Protein AF-A0A961KKA6-F1 (afdb_monomer)

Structure (mmCIF, N/CA/C/O backbone):
data_AF-A0A961KKA6-F1
#
_entry.id   AF-A0A961KKA6-F1
#
loop_
_atom_site.group_PDB
_atom_site.id
_atom_site.type_symbol
_atom_site.label_atom_id
_atom_site.label_alt_id
_atom_site.label_comp_id
_atom_site.label_asym_id
_atom_site.label_entity_id
_atom_site.label_seq_id
_atom_site.pdbx_PDB_ins_code
_atom_site.Cartn_x
_atom_site.Cartn_y
_atom_site.Cartn_z
_atom_site.occupancy
_atom_site.B_iso_or_equiv
_atom_site.auth_seq_id
_atom_site.auth_comp_id
_atom_site.auth_asym_id
_atom_site.auth_atom_id
_atom_site.pdbx_PDB_model_num
ATOM 1 N N . MET A 1 1 ? -1.832 -16.895 -30.347 1.00 35.75 1 MET A N 1
ATOM 2 C CA . MET A 1 1 ? -0.967 -17.938 -29.745 1.00 35.75 1 MET A CA 1
ATOM 3 C C . MET A 1 1 ? 0.407 -18.027 -30.435 1.00 35.75 1 MET A C 1
ATOM 5 O O . MET A 1 1 ? 1.021 -19.077 -30.381 1.00 35.75 1 MET A O 1
ATOM 9 N N . ALA A 1 2 ? 0.916 -16.961 -31.076 1.00 31.12 2 ALA A N 1
ATOM 10 C CA . ALA A 1 2 ? 2.081 -17.072 -31.972 1.00 31.12 2 ALA A CA 1
ATOM 11 C C . ALA A 1 2 ? 3.167 -15.989 -31.785 1.00 31.12 2 ALA A C 1
ATOM 13 O O . ALA A 1 2 ? 4.006 -15.843 -32.656 1.00 31.12 2 ALA A O 1
ATOM 14 N N . ALA A 1 3 ? 3.178 -15.231 -30.682 1.00 35.56 3 ALA A N 1
ATOM 15 C CA . ALA A 1 3 ? 4.057 -14.054 -30.563 1.00 35.56 3 ALA A CA 1
ATOM 16 C C . ALA A 1 3 ? 5.002 -14.041 -29.343 1.00 35.56 3 ALA A C 1
ATOM 18 O O . ALA A 1 3 ? 5.576 -13.004 -29.047 1.00 35.56 3 ALA A O 1
ATOM 19 N N . ILE A 1 4 ? 5.167 -15.145 -28.596 1.00 36.69 4 ILE A N 1
ATOM 20 C CA . ILE A 1 4 ? 5.918 -15.117 -27.313 1.00 36.69 4 ILE A CA 1
ATOM 21 C C . ILE A 1 4 ? 7.006 -16.207 -27.216 1.00 36.69 4 ILE A C 1
ATOM 23 O O . ILE A 1 4 ? 7.427 -16.586 -26.131 1.00 36.69 4 ILE A O 1
ATOM 27 N N . ILE A 1 5 ? 7.495 -16.719 -28.351 1.00 36.94 5 ILE A N 1
ATOM 28 C CA . ILE A 1 5 ? 8.627 -17.673 -28.383 1.00 36.94 5 ILE A CA 1
ATOM 29 C C . ILE A 1 5 ? 9.982 -16.939 -28.552 1.00 36.94 5 ILE A C 1
ATOM 31 O O . ILE A 1 5 ? 11.043 -17.505 -28.297 1.00 36.94 5 ILE A O 1
ATOM 35 N N . GLU A 1 6 ? 9.985 -15.642 -28.879 1.00 39.56 6 GLU A N 1
ATOM 36 C CA . GLU A 1 6 ? 11.210 -14.911 -29.258 1.00 39.56 6 GLU A CA 1
ATOM 37 C C . GLU A 1 6 ? 12.127 -14.475 -28.099 1.00 39.56 6 GLU A C 1
ATOM 39 O O . GLU A 1 6 ? 13.272 -14.091 -28.338 1.00 39.56 6 GLU A O 1
ATOM 44 N N . LEU A 1 7 ? 11.693 -14.596 -26.839 1.00 38.34 7 LEU A N 1
ATOM 45 C CA . LEU A 1 7 ? 12.490 -14.196 -25.666 1.00 38.34 7 LEU A CA 1
ATOM 46 C C . LEU A 1 7 ? 13.403 -15.305 -25.110 1.00 38.34 7 LEU A C 1
ATOM 48 O O . LEU A 1 7 ? 14.122 -15.075 -24.141 1.00 38.34 7 LEU A O 1
ATOM 52 N N . GLY A 1 8 ? 13.390 -16.515 -25.682 1.00 40.06 8 GLY A N 1
ATOM 53 C CA . GLY A 1 8 ? 14.175 -17.645 -25.158 1.00 40.06 8 GLY A CA 1
ATOM 54 C C . GLY A 1 8 ? 13.718 -18.147 -23.778 1.00 40.06 8 GLY A C 1
ATOM 55 O O . GLY A 1 8 ? 14.402 -18.963 -23.163 1.00 40.06 8 GLY A O 1
ATOM 56 N N . VAL A 1 9 ? 12.563 -17.677 -23.299 1.00 41.88 9 VAL A N 1
ATOM 57 C CA . VAL A 1 9 ? 11.896 -18.166 -22.091 1.00 41.88 9 VAL A CA 1
ATOM 58 C C . VAL A 1 9 ? 10.867 -19.209 -22.512 1.00 41.88 9 VAL A C 1
ATOM 60 O O . VAL A 1 9 ? 9.889 -18.890 -23.185 1.00 41.88 9 VAL A O 1
ATOM 63 N N . ASP A 1 10 ? 11.084 -20.461 -22.111 1.00 54.81 10 ASP A N 1
ATOM 64 C CA . ASP A 1 10 ? 10.109 -21.538 -22.291 1.00 54.81 10 ASP A CA 1
ATOM 65 C C . ASP A 1 10 ? 8.928 -21.305 -21.335 1.00 54.81 10 ASP A C 1
ATOM 67 O O . ASP A 1 10 ? 8.934 -21.727 -20.178 1.00 54.81 10 ASP A O 1
ATOM 71 N N . ILE A 1 11 ? 7.915 -20.580 -21.813 1.00 48.00 11 ILE A N 1
ATOM 72 C CA . ILE A 1 11 ? 6.678 -20.309 -21.070 1.00 48.00 11 ILE A CA 1
ATOM 73 C C . ILE A 1 11 ? 5.972 -21.607 -20.687 1.00 48.00 11 ILE A C 1
ATOM 75 O O . ILE A 1 11 ? 5.352 -21.669 -19.630 1.00 48.00 11 ILE A O 1
ATOM 79 N N . PHE A 1 12 ? 6.089 -22.659 -21.496 1.00 44.09 12 PHE A N 1
ATOM 80 C CA . PHE A 1 12 ? 5.498 -23.946 -21.163 1.00 44.09 12 PHE A CA 1
ATOM 81 C C . PHE A 1 12 ? 6.183 -24.543 -19.932 1.00 44.09 12 PHE A C 1
ATOM 83 O O . PHE A 1 12 ? 5.503 -24.999 -19.016 1.00 44.09 12 PHE A O 1
ATOM 90 N N . PHE A 1 13 ? 7.506 -24.428 -19.830 1.00 55.09 13 PHE A N 1
ATOM 91 C CA . PHE A 1 13 ? 8.241 -24.763 -18.613 1.00 55.09 13 PHE A CA 1
ATOM 92 C C . PHE A 1 13 ? 7.873 -23.856 -17.432 1.00 55.09 13 PHE A C 1
ATOM 94 O O . PHE A 1 13 ? 7.642 -24.370 -16.342 1.00 55.09 13 PHE A O 1
ATOM 101 N N . VAL A 1 14 ? 7.765 -22.537 -17.623 1.00 53.31 14 VAL A N 1
ATOM 102 C CA . VAL A 1 14 ? 7.364 -21.611 -16.542 1.00 53.31 14 VAL A CA 1
ATOM 103 C C . VAL A 1 14 ? 5.970 -21.953 -16.002 1.00 53.31 14 VAL A C 1
ATOM 105 O O . VAL A 1 14 ? 5.752 -21.921 -14.794 1.00 53.31 14 VAL A O 1
ATOM 108 N N . LEU A 1 15 ? 5.037 -22.317 -16.881 1.00 42.38 15 LEU A N 1
ATOM 109 C CA . LEU A 1 15 ? 3.654 -22.622 -16.518 1.00 42.38 15 LEU A CA 1
ATOM 110 C C . LEU A 1 15 ? 3.449 -24.058 -16.020 1.00 42.38 15 LEU A C 1
ATOM 112 O O . LEU A 1 15 ? 2.517 -24.304 -15.259 1.00 42.38 15 LEU A O 1
ATOM 116 N N . THR A 1 16 ? 4.271 -25.018 -16.455 1.00 56.84 16 THR A N 1
ATOM 117 C CA . THR A 1 16 ? 3.995 -26.455 -16.245 1.00 56.84 16 THR A CA 1
ATOM 118 C C . THR A 1 16 ? 5.142 -27.243 -15.610 1.00 56.84 16 THR A C 1
ATOM 120 O O . THR A 1 16 ? 4.966 -28.413 -15.269 1.00 56.84 16 THR A O 1
ATOM 123 N N . GLY A 1 17 ? 6.328 -26.647 -15.473 1.00 44.75 17 GLY A N 1
ATOM 124 C CA . GLY A 1 17 ? 7.550 -27.313 -15.011 1.00 44.75 17 GLY A CA 1
ATOM 125 C C . GLY A 1 17 ? 8.110 -28.361 -15.982 1.00 44.75 17 GLY A C 1
ATOM 126 O O . GLY A 1 17 ? 9.113 -29.007 -15.677 1.00 44.75 17 GLY A O 1
ATOM 127 N N . LYS A 1 18 ? 7.490 -28.548 -17.153 1.00 48.81 18 LYS A N 1
ATOM 128 C CA . LYS A 1 18 ? 7.934 -29.469 -18.204 1.00 48.81 18 LYS A CA 1
ATOM 129 C C . LYS A 1 18 ? 8.371 -28.664 -19.420 1.00 48.81 18 LYS A C 1
ATOM 131 O O . LYS A 1 18 ? 7.626 -27.811 -19.890 1.00 48.81 18 LYS A O 1
ATOM 136 N N . ARG A 1 19 ? 9.585 -28.928 -19.911 1.00 52.59 19 ARG A N 1
ATOM 137 C CA . ARG A 1 19 ? 10.084 -28.301 -21.142 1.00 52.59 19 ARG A CA 1
ATOM 138 C C . ARG A 1 19 ? 9.282 -28.814 -22.335 1.00 52.59 19 ARG A C 1
ATOM 140 O O . ARG A 1 19 ? 9.112 -30.026 -22.460 1.00 52.59 19 ARG A O 1
ATOM 147 N N . GLY A 1 20 ? 8.782 -27.902 -23.164 1.00 50.12 20 GLY A N 1
ATOM 148 C CA . GLY A 1 20 ? 8.088 -28.254 -24.404 1.00 50.12 20 GLY A CA 1
ATOM 149 C C . GLY A 1 20 ? 9.068 -28.767 -25.465 1.00 50.12 20 GLY A C 1
ATOM 150 O O . GLY A 1 20 ? 10.204 -28.304 -25.530 1.00 50.12 20 GLY A O 1
ATOM 151 N N . GLU A 1 21 ? 8.645 -29.723 -26.298 1.00 48.00 21 GLU A N 1
ATOM 152 C CA . GLU A 1 21 ? 9.465 -30.283 -27.391 1.00 48.00 21 GLU A CA 1
ATOM 153 C C . GLU A 1 21 ? 9.645 -29.328 -28.589 1.00 48.00 21 GLU A C 1
ATOM 155 O O . GLU A 1 21 ? 10.496 -29.575 -29.442 1.00 48.00 21 GLU A O 1
ATOM 160 N N . ASP A 1 22 ? 8.933 -28.201 -28.634 1.00 49.38 22 ASP A N 1
ATOM 161 C CA . ASP A 1 22 ? 9.006 -27.241 -29.739 1.00 49.38 22 ASP A CA 1
ATOM 162 C C . ASP A 1 22 ? 9.906 -26.045 -29.406 1.00 49.38 22 ASP A C 1
ATOM 164 O O . ASP A 1 22 ? 9.459 -24.965 -29.021 1.00 49.38 22 ASP A O 1
ATOM 168 N N . ILE A 1 23 ? 11.211 -26.242 -29.598 1.00 46.34 23 ILE A N 1
ATOM 169 C CA . ILE A 1 23 ? 12.188 -25.154 -29.711 1.00 46.34 23 ILE A CA 1
ATOM 170 C C . ILE A 1 23 ? 12.591 -25.079 -31.184 1.00 46.34 23 ILE A C 1
ATOM 172 O O . ILE A 1 23 ? 13.260 -25.984 -31.683 1.00 46.34 23 ILE A O 1
ATOM 176 N N . THR A 1 24 ? 12.226 -24.010 -31.895 1.00 49.28 24 THR A N 1
ATOM 177 C CA . THR A 1 24 ? 12.750 -23.759 -33.247 1.00 49.28 24 THR A CA 1
ATOM 178 C C . THR A 1 24 ? 14.216 -23.315 -33.139 1.00 49.28 24 THR A C 1
ATOM 180 O O . THR A 1 24 ? 14.479 -22.233 -32.602 1.00 49.28 24 THR A O 1
ATOM 183 N N . PRO A 1 25 ? 15.196 -24.120 -33.591 1.00 49.53 25 PRO A N 1
ATOM 184 C CA . PRO A 1 25 ? 16.611 -23.791 -33.451 1.00 49.53 25 PRO A CA 1
ATOM 185 C C . PRO A 1 25 ? 16.980 -22.570 -34.298 1.00 49.53 25 PRO A C 1
ATOM 187 O O . PRO A 1 25 ? 16.398 -22.335 -35.355 1.00 49.53 25 PRO A O 1
ATOM 190 N N . ARG A 1 26 ? 17.998 -21.809 -33.881 1.00 50.59 26 ARG A N 1
ATOM 191 C CA . ARG A 1 26 ? 18.550 -20.739 -34.726 1.00 50.59 26 ARG A CA 1
ATOM 192 C C . ARG A 1 26 ? 19.289 -21.337 -35.930 1.00 50.59 26 ARG A C 1
ATOM 194 O O . ARG A 1 26 ? 19.882 -22.411 -35.780 1.00 50.59 26 ARG A O 1
ATOM 201 N N . PRO A 1 27 ? 19.342 -20.647 -37.078 1.00 53.16 27 PRO A N 1
ATOM 202 C CA . PRO A 1 27 ? 20.205 -21.042 -38.189 1.00 53.16 27 PRO A CA 1
ATOM 203 C C . PRO A 1 27 ? 21.656 -21.226 -37.722 1.00 53.16 27 PRO A C 1
ATOM 205 O O . PRO A 1 27 ? 22.185 -20.391 -36.990 1.00 53.16 27 PRO A O 1
ATOM 208 N N . GLY A 1 28 ? 22.277 -22.352 -38.067 1.00 57.91 28 GLY A N 1
ATOM 209 C CA . GLY A 1 28 ? 23.608 -22.750 -37.592 1.00 57.91 28 GLY A CA 1
ATOM 210 C C . GLY A 1 28 ? 23.621 -23.521 -36.264 1.00 57.91 28 GLY A C 1
ATOM 211 O O . GLY A 1 28 ? 24.675 -24.006 -35.849 1.00 57.91 28 GLY A O 1
ATOM 212 N N . THR A 1 29 ? 22.472 -23.703 -35.602 1.00 59.72 29 THR A N 1
ATOM 213 C CA . THR A 1 29 ? 22.380 -24.574 -34.419 1.00 59.72 29 THR A CA 1
ATOM 214 C C . THR A 1 29 ? 22.552 -26.027 -34.850 1.00 59.72 29 THR A C 1
ATOM 216 O O . THR A 1 29 ? 21.827 -26.520 -35.718 1.00 59.72 29 THR A O 1
ATOM 219 N N . SER A 1 30 ? 23.504 -26.723 -34.225 1.00 52.06 30 SER A N 1
ATOM 220 C CA . SER A 1 30 ? 23.728 -28.154 -34.436 1.00 52.06 30 SER A CA 1
ATOM 221 C C . SER A 1 30 ? 23.287 -28.943 -33.206 1.00 52.06 30 SER A C 1
ATOM 223 O O . SER A 1 30 ? 23.728 -28.667 -32.091 1.00 52.06 30 SER A O 1
ATOM 225 N N . VAL A 1 31 ? 22.412 -29.929 -33.403 1.00 51.62 31 VAL A N 1
ATOM 226 C CA . VAL A 1 31 ? 22.044 -30.882 -32.349 1.00 51.62 31 VAL A CA 1
ATOM 227 C C . VAL A 1 31 ? 23.084 -31.992 -32.344 1.00 51.62 31 VAL A C 1
ATOM 229 O O . VAL A 1 31 ? 23.297 -32.635 -33.373 1.00 51.62 31 VAL A O 1
ATOM 232 N N . ARG A 1 32 ? 23.737 -32.221 -31.201 1.00 54.91 32 ARG A N 1
ATOM 233 C CA . ARG A 1 32 ? 24.750 -33.270 -31.032 1.00 54.91 32 ARG A CA 1
ATOM 234 C C . ARG A 1 32 ? 24.309 -34.294 -29.994 1.00 54.91 32 ARG A C 1
ATOM 236 O O . ARG A 1 32 ? 23.736 -33.931 -28.970 1.00 54.91 32 ARG A O 1
ATOM 243 N N . LYS A 1 33 ? 24.599 -35.567 -30.250 1.00 48.06 33 LYS A N 1
ATOM 244 C CA . LYS A 1 33 ? 24.550 -36.628 -29.237 1.00 48.06 33 LYS A CA 1
ATOM 245 C C . LYS A 1 33 ? 25.673 -36.432 -28.215 1.00 48.06 33 LYS A C 1
ATOM 247 O O . LYS A 1 33 ? 26.660 -35.752 -28.488 1.00 48.06 33 LYS A O 1
ATOM 252 N N . GLN A 1 34 ? 25.537 -37.063 -27.048 1.00 49.66 34 GLN A N 1
ATOM 253 C CA . GLN A 1 34 ?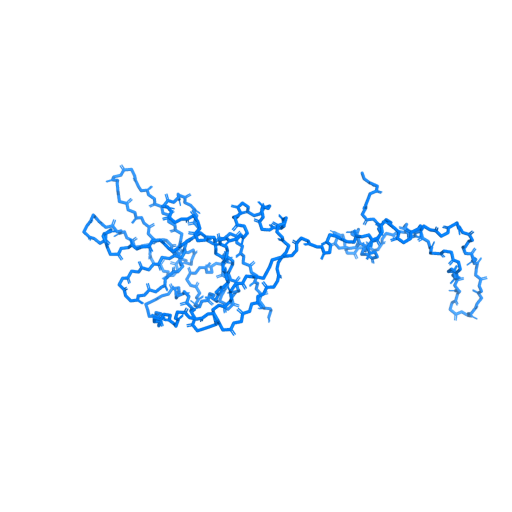 26.570 -37.042 -26.000 1.00 49.66 34 GLN A CA 1
ATOM 254 C C . GLN A 1 34 ? 27.906 -37.653 -26.457 1.00 49.66 34 GLN A C 1
ATOM 256 O O . GLN A 1 34 ? 28.950 -37.283 -25.934 1.00 49.66 34 GLN A O 1
ATOM 261 N N . ASP A 1 35 ? 27.885 -38.529 -27.465 1.00 60.59 35 ASP A N 1
ATOM 262 C CA . ASP A 1 35 ? 29.077 -39.083 -28.122 1.00 60.59 35 ASP A CA 1
ATOM 263 C C . ASP A 1 35 ? 29.731 -38.120 -29.139 1.00 60.59 35 ASP A C 1
ATOM 265 O O . ASP A 1 35 ? 30.706 -38.473 -29.798 1.00 60.59 35 ASP A O 1
ATOM 269 N N . GLY A 1 36 ? 29.206 -36.897 -29.272 1.00 53.41 36 GLY A N 1
ATOM 270 C CA . GLY A 1 36 ? 29.710 -35.863 -30.174 1.00 53.41 36 GLY A CA 1
ATOM 271 C C . GLY A 1 36 ? 29.134 -35.912 -31.591 1.00 53.41 36 GLY A C 1
ATOM 272 O O . GLY A 1 36 ? 29.394 -34.994 -32.372 1.00 53.41 36 GLY A O 1
ATOM 273 N N . THR A 1 37 ? 28.317 -36.913 -31.930 1.00 53.00 37 THR A N 1
ATOM 274 C CA . THR A 1 37 ? 27.749 -37.060 -33.278 1.00 53.00 37 THR A CA 1
ATOM 275 C C . THR A 1 37 ? 26.721 -35.968 -33.563 1.00 53.00 37 THR A C 1
ATOM 277 O O . THR A 1 37 ? 25.731 -35.836 -32.840 1.00 53.00 37 THR A O 1
ATOM 280 N N . VAL A 1 38 ? 26.913 -35.198 -34.637 1.00 58.53 38 VAL A N 1
ATOM 281 C CA . VAL A 1 38 ? 25.944 -34.187 -35.088 1.00 58.53 38 VAL A CA 1
ATOM 282 C C . VAL A 1 38 ? 24.765 -34.884 -35.772 1.00 58.53 38 VAL A C 1
ATOM 284 O O . VAL A 1 38 ? 24.950 -35.585 -36.761 1.00 58.53 38 VAL A O 1
ATOM 287 N N . LEU A 1 39 ? 23.553 -34.694 -35.249 1.00 44.81 39 LEU A N 1
ATOM 288 C CA . LEU A 1 39 ? 22.324 -35.300 -35.772 1.00 44.81 39 LEU A CA 1
ATOM 289 C C . LEU A 1 39 ? 21.653 -34.452 -36.847 1.00 44.81 39 LEU A C 1
ATOM 291 O O . LEU A 1 39 ? 21.073 -34.992 -37.786 1.00 44.81 39 LEU A O 1
ATOM 295 N N . LYS A 1 40 ? 21.685 -33.128 -36.686 1.00 48.88 40 LYS A N 1
ATOM 296 C CA . LYS A 1 40 ? 21.045 -32.193 -37.610 1.00 48.88 40 LYS A CA 1
ATOM 297 C C . LYS A 1 40 ? 21.618 -30.794 -37.423 1.00 48.88 40 LYS A C 1
ATOM 299 O O . LYS A 1 40 ? 21.835 -30.368 -36.286 1.00 48.88 40 LYS A O 1
ATOM 304 N N . VAL A 1 41 ? 21.833 -30.095 -38.532 1.00 57.19 41 VAL A N 1
ATOM 305 C CA . VAL A 1 41 ? 22.133 -28.660 -38.560 1.00 57.19 41 VAL A CA 1
ATOM 306 C C . VAL A 1 41 ? 20.889 -27.951 -39.076 1.00 57.19 41 VAL A C 1
ATOM 308 O O . VAL A 1 41 ? 20.275 -28.401 -40.042 1.00 57.19 41 VAL A O 1
ATOM 311 N N . TYR A 1 42 ? 20.464 -26.900 -38.384 1.00 51.38 42 TYR A N 1
ATOM 312 C CA . TYR A 1 42 ? 19.304 -26.114 -38.787 1.00 51.38 42 TYR A CA 1
ATOM 313 C C . TYR A 1 42 ? 19.739 -24.979 -39.722 1.00 51.38 42 TYR A C 1
ATOM 315 O O . TYR A 1 42 ? 20.585 -24.176 -39.338 1.00 51.38 42 TYR A O 1
ATOM 323 N N . GLU A 1 43 ? 19.173 -24.902 -40.928 1.00 53.59 43 GLU A N 1
ATOM 324 C CA . GLU A 1 43 ? 19.600 -23.980 -42.005 1.00 53.59 43 GLU A CA 1
ATOM 325 C C . GLU A 1 43 ? 18.548 -22.906 -42.360 1.00 53.59 43 GLU A C 1
ATOM 327 O O . GLU A 1 43 ? 18.549 -22.381 -43.466 1.00 53.59 43 GLU A O 1
ATOM 332 N N . GLY A 1 44 ? 17.616 -22.583 -41.453 1.00 57.94 44 GLY A N 1
ATOM 333 C CA . GLY A 1 44 ? 16.570 -21.582 -41.725 1.00 57.94 44 GLY A CA 1
ATOM 334 C C . GLY A 1 44 ? 17.102 -20.170 -42.033 1.00 57.94 44 GLY A C 1
ATOM 335 O O . GLY A 1 44 ? 18.264 -19.859 -41.780 1.00 57.94 44 GLY A O 1
ATOM 336 N N . GLU A 1 45 ? 16.244 -19.285 -42.543 1.00 48.88 45 GLU A N 1
ATOM 337 C CA . GLU A 1 45 ? 16.608 -17.876 -42.736 1.00 48.88 45 GLU A CA 1
ATOM 338 C C . GLU A 1 45 ? 16.750 -17.151 -41.381 1.00 48.88 45 GLU A C 1
ATOM 340 O O . GLU A 1 45 ? 15.980 -17.419 -40.450 1.00 48.88 45 GLU A O 1
ATOM 345 N N . PRO A 1 46 ? 17.732 -16.245 -41.218 1.00 49.81 46 PRO A N 1
ATOM 346 C CA . PRO A 1 46 ? 17.849 -15.442 -40.008 1.00 49.81 46 PRO A CA 1
ATOM 347 C C . PRO A 1 46 ? 16.644 -14.499 -39.891 1.00 49.81 46 PRO A C 1
ATOM 349 O O . PRO A 1 46 ? 16.452 -13.623 -40.732 1.00 49.81 46 PRO A O 1
ATOM 352 N N . GLN A 1 47 ? 15.846 -14.650 -38.829 1.00 52.69 47 GLN A N 1
ATOM 353 C CA . GLN A 1 47 ? 14.857 -13.633 -38.464 1.00 52.69 47 GLN A CA 1
ATOM 354 C C . GLN A 1 47 ? 15.583 -12.307 -38.193 1.00 52.69 47 GLN A C 1
ATOM 356 O O . GLN A 1 47 ? 16.568 -12.276 -37.449 1.00 52.69 47 GLN A O 1
ATOM 361 N N . SER A 1 48 ? 15.118 -11.228 -38.827 1.00 47.81 48 SER A N 1
ATOM 362 C CA . SER A 1 48 ? 15.767 -9.917 -38.764 1.00 47.81 48 SER A CA 1
ATOM 363 C C . SER A 1 48 ? 15.780 -9.359 -37.339 1.00 47.81 48 SER A C 1
ATOM 365 O O . SER A 1 48 ? 14.786 -9.457 -36.622 1.00 47.81 48 SER A O 1
ATOM 367 N N . GLU A 1 49 ? 16.882 -8.720 -36.941 1.00 48.91 49 GLU A N 1
ATOM 368 C CA . GLU A 1 49 ? 17.035 -8.070 -35.627 1.00 48.91 49 GLU A CA 1
ATOM 369 C C . GLU A 1 49 ? 15.984 -6.976 -35.349 1.00 48.91 49 GLU A C 1
ATOM 371 O O . GLU A 1 49 ? 15.793 -6.603 -34.196 1.00 48.91 49 GLU A O 1
ATOM 376 N N . ALA A 1 50 ? 15.263 -6.505 -36.373 1.00 48.06 50 ALA A N 1
ATOM 377 C CA . ALA A 1 50 ? 14.234 -5.472 -36.260 1.00 48.06 50 ALA A CA 1
ATOM 378 C C . ALA A 1 50 ? 12.959 -5.915 -35.510 1.00 48.06 50 ALA A C 1
ATOM 380 O O . ALA A 1 50 ? 12.278 -5.057 -34.955 1.00 48.06 50 ALA A O 1
ATOM 381 N N . ASP A 1 51 ? 12.664 -7.220 -35.424 1.00 47.69 51 ASP A N 1
ATOM 382 C CA . ASP A 1 51 ? 11.547 -7.739 -34.604 1.00 47.69 51 ASP A CA 1
ATOM 383 C C . ASP A 1 51 ? 11.922 -7.876 -33.117 1.00 47.69 51 ASP A C 1
ATOM 385 O O . ASP A 1 51 ? 11.064 -8.044 -32.253 1.00 47.69 51 ASP A O 1
ATOM 389 N N . ARG A 1 52 ? 13.210 -7.727 -32.777 1.00 48.53 52 ARG A N 1
ATOM 390 C CA . ARG A 1 52 ? 13.712 -7.737 -31.397 1.00 48.53 52 ARG A CA 1
ATOM 391 C C . ARG A 1 52 ? 13.898 -6.338 -30.840 1.00 48.53 52 ARG A C 1
ATOM 393 O O . ARG A 1 52 ? 14.899 -6.085 -30.171 1.00 48.53 52 ARG A O 1
ATOM 400 N N . ASN A 1 53 ? 12.952 -5.437 -31.068 1.00 42.00 53 ASN A N 1
ATOM 401 C CA . ASN A 1 53 ? 12.857 -4.311 -30.155 1.00 42.00 53 ASN A CA 1
ATOM 402 C C . ASN A 1 53 ? 12.048 -4.800 -28.940 1.00 42.00 53 ASN A C 1
ATOM 404 O O . ASN A 1 53 ? 10.818 -4.846 -29.022 1.00 42.00 53 ASN A O 1
ATOM 408 N N . PRO A 1 54 ? 12.668 -5.204 -27.804 1.00 49.34 54 PRO A N 1
ATOM 409 C CA . PRO A 1 54 ? 11.917 -5.202 -26.553 1.00 49.34 54 PRO A CA 1
ATOM 410 C C . PRO A 1 54 ? 11.323 -3.792 -26.387 1.00 49.34 54 PRO A C 1
ATOM 412 O O . PRO A 1 54 ? 11.866 -2.851 -26.971 1.00 49.34 54 PRO A O 1
ATOM 415 N N . PRO A 1 55 ? 10.232 -3.585 -25.634 1.00 51.28 55 PRO A N 1
ATOM 416 C CA . PRO A 1 55 ? 9.782 -2.236 -25.295 1.00 51.28 55 PRO A CA 1
ATOM 417 C C . PRO A 1 55 ? 10.862 -1.553 -24.431 1.00 51.28 55 PRO A C 1
ATOM 419 O O . PRO A 1 55 ? 10.779 -1.524 -23.210 1.00 51.28 55 PRO A O 1
ATOM 422 N N . GLY A 1 56 ? 11.933 -1.090 -25.073 1.00 48.41 56 GLY A N 1
ATOM 423 C CA . GLY A 1 56 ? 13.176 -0.618 -24.474 1.00 48.41 56 GLY A CA 1
ATOM 424 C C . GLY A 1 56 ? 13.135 0.857 -24.108 1.00 48.41 56 GLY A C 1
ATOM 425 O O . GLY A 1 56 ? 13.959 1.298 -23.317 1.00 48.41 56 GLY A O 1
ATOM 426 N N . ASP A 1 57 ? 12.128 1.589 -24.592 1.00 56.25 57 ASP A N 1
ATOM 427 C CA . ASP A 1 57 ? 12.039 3.039 -24.401 1.00 56.25 57 ASP A CA 1
ATOM 428 C C . ASP A 1 57 ? 10.906 3.475 -23.455 1.00 56.25 57 ASP A C 1
ATOM 430 O O . ASP A 1 57 ? 10.842 4.643 -23.069 1.00 56.25 57 ASP A O 1
ATOM 434 N N . ASP A 1 58 ? 10.028 2.563 -23.009 1.00 84.56 58 ASP A N 1
ATOM 435 C CA . ASP A 1 58 ? 8.905 2.915 -22.121 1.00 84.56 58 ASP A CA 1
ATOM 436 C C . ASP A 1 58 ? 9.183 2.627 -20.637 1.00 84.56 58 ASP A C 1
ATOM 438 O O . ASP A 1 58 ? 8.315 2.159 -19.897 1.00 84.56 58 ASP A O 1
ATOM 442 N N . LEU A 1 59 ? 10.412 2.897 -20.191 1.00 91.44 59 LEU A N 1
ATOM 443 C CA . LEU A 1 59 ? 10.781 2.843 -18.777 1.00 91.44 59 LEU A CA 1
ATOM 444 C C . LEU A 1 59 ? 10.584 4.205 -18.100 1.00 91.44 59 LEU A C 1
ATOM 446 O O . LEU A 1 59 ? 10.781 5.268 -18.695 1.00 91.44 59 LEU A O 1
ATOM 450 N N . ILE A 1 60 ? 10.229 4.164 -16.820 1.00 91.31 60 ILE A N 1
ATOM 451 C CA . ILE A 1 60 ? 10.197 5.312 -15.920 1.00 91.31 60 ILE A CA 1
ATOM 452 C C . ILE A 1 60 ? 10.975 4.991 -14.646 1.00 91.31 60 ILE A C 1
ATOM 454 O O . ILE A 1 60 ? 10.833 3.914 -14.070 1.00 91.31 60 ILE A O 1
ATOM 458 N N . SER A 1 61 ? 11.796 5.942 -14.208 1.00 93.06 61 SER A N 1
ATOM 459 C CA . SER A 1 61 ? 12.489 5.884 -12.923 1.00 93.06 61 SER A CA 1
ATOM 460 C C . SER A 1 61 ? 11.570 6.421 -11.834 1.00 93.06 61 SER A C 1
ATOM 462 O O . SER A 1 61 ? 11.256 7.611 -11.825 1.00 93.06 61 SER A O 1
ATOM 464 N N . LEU A 1 62 ? 11.138 5.550 -10.928 1.00 93.00 62 LEU A N 1
ATOM 465 C CA . LEU A 1 62 ? 10.334 5.935 -9.775 1.00 93.00 62 LEU A CA 1
ATOM 466 C C . LEU A 1 62 ? 11.245 6.352 -8.613 1.00 93.00 62 LEU A C 1
ATOM 468 O O . LEU A 1 62 ? 12.220 5.643 -8.350 1.00 93.00 62 LEU A O 1
ATOM 472 N N . PRO A 1 63 ? 10.943 7.452 -7.899 1.00 90.31 63 PRO A N 1
ATOM 473 C CA . PRO A 1 63 ? 11.660 7.817 -6.683 1.00 90.31 63 PRO A CA 1
ATOM 474 C C . PRO A 1 63 ? 11.490 6.726 -5.626 1.00 90.31 63 PRO A C 1
ATOM 476 O O . PRO A 1 63 ? 10.371 6.281 -5.358 1.00 90.31 63 PRO A O 1
ATOM 479 N N . PHE A 1 64 ? 12.603 6.307 -5.031 1.00 89.50 64 PHE A N 1
ATOM 480 C CA . PHE A 1 64 ? 12.648 5.304 -3.979 1.00 89.50 64 PHE A CA 1
ATOM 481 C C . PHE A 1 64 ? 13.137 5.931 -2.677 1.00 89.50 64 PHE A C 1
ATOM 483 O O . PHE A 1 64 ? 14.265 6.424 -2.597 1.00 89.50 64 PHE A O 1
ATOM 490 N N . TYR A 1 65 ? 12.269 5.890 -1.671 1.00 83.94 65 TYR A N 1
ATOM 491 C CA . TYR A 1 65 ? 12.528 6.393 -0.331 1.00 83.94 65 TYR A CA 1
ATOM 492 C C . TYR A 1 65 ? 12.855 5.208 0.585 1.00 83.94 65 TYR A C 1
ATOM 494 O O . TYR A 1 65 ? 11.980 4.410 0.922 1.00 83.94 65 TYR A O 1
ATOM 502 N N . GLN A 1 66 ? 14.126 5.064 0.945 1.00 74.19 66 GLN A N 1
ATOM 503 C CA . GLN A 1 66 ? 14.640 3.978 1.779 1.00 74.19 66 GLN A CA 1
ATOM 504 C C . GLN A 1 66 ? 14.416 4.262 3.266 1.00 74.19 66 GLN A C 1
ATOM 506 O O . GLN A 1 66 ? 14.077 3.344 4.018 1.00 74.19 66 GLN A O 1
ATOM 511 N N . ASP A 1 67 ? 14.543 5.530 3.663 1.00 64.38 67 ASP A N 1
ATOM 512 C CA . ASP A 1 67 ? 14.308 5.982 5.040 1.00 64.38 67 ASP A CA 1
ATOM 513 C C . ASP A 1 67 ? 12.816 6.137 5.368 1.00 64.38 67 ASP A C 1
ATOM 515 O O . ASP A 1 67 ? 12.426 6.233 6.533 1.00 64.38 67 ASP A O 1
ATOM 519 N N . VAL A 1 68 ? 11.958 6.092 4.345 1.00 62.53 68 VAL A N 1
ATOM 520 C CA . VAL A 1 68 ? 10.505 6.118 4.500 1.00 62.53 68 VAL A CA 1
ATOM 521 C C . VAL A 1 68 ? 9.973 4.697 4.519 1.00 62.53 68 VAL A C 1
ATOM 523 O O . VAL A 1 68 ? 9.794 4.046 3.489 1.00 62.53 68 VAL A O 1
ATOM 526 N N . ALA A 1 69 ? 9.682 4.225 5.724 1.00 60.19 69 ALA A N 1
ATOM 527 C CA . ALA A 1 69 ? 8.947 2.995 5.933 1.00 60.19 69 ALA A CA 1
ATOM 528 C C . ALA A 1 69 ? 7.533 3.326 6.390 1.00 60.19 69 ALA A C 1
ATOM 530 O O . ALA A 1 69 ? 7.346 3.988 7.409 1.00 60.19 69 ALA A O 1
ATOM 531 N N . ALA A 1 70 ? 6.536 2.832 5.664 1.00 59.22 70 ALA A N 1
ATOM 532 C CA . ALA A 1 70 ? 5.182 2.852 6.183 1.00 59.22 70 ALA A CA 1
ATOM 533 C C . ALA A 1 70 ? 5.064 1.708 7.202 1.00 59.22 70 ALA A C 1
ATOM 535 O O . ALA A 1 70 ? 5.182 0.528 6.856 1.00 59.22 70 ALA A O 1
ATOM 536 N N . SER A 1 71 ? 4.918 2.074 8.473 1.00 56.03 71 SER A N 1
ATOM 537 C CA . SER A 1 71 ? 4.810 1.135 9.575 1.00 56.03 71 SER A CA 1
ATOM 538 C C . SER A 1 71 ? 3.468 0.418 9.536 1.00 56.03 71 SER A C 1
ATOM 540 O O . SER A 1 71 ? 2.393 0.986 9.360 1.00 56.03 71 SER A O 1
ATOM 542 N N . ALA A 1 72 ? 3.528 -0.886 9.725 1.00 53.53 72 ALA A N 1
ATOM 543 C CA . ALA A 1 72 ? 2.367 -1.727 9.901 1.00 53.53 72 ALA A CA 1
ATOM 544 C C . ALA A 1 72 ? 1.799 -1.613 11.351 1.00 53.53 72 ALA A C 1
ATOM 546 O O . ALA A 1 72 ? 0.668 -2.038 11.595 1.00 53.53 72 ALA A O 1
ATOM 547 N N . GLY A 1 73 ? 2.530 -0.994 12.297 1.00 44.38 73 GLY A N 1
ATOM 548 C CA . GLY A 1 73 ? 2.164 -0.766 13.714 1.00 44.38 73 GLY A CA 1
ATOM 549 C C . GLY A 1 73 ? 2.576 0.626 14.252 1.00 44.38 73 GLY A C 1
ATOM 550 O O . GLY A 1 73 ? 2.934 1.489 13.455 1.00 44.38 73 GLY A O 1
ATOM 551 N N . PRO A 1 74 ? 2.525 0.907 15.570 1.00 33.66 74 PRO A N 1
ATOM 552 C CA . PRO A 1 74 ? 2.802 2.252 16.084 1.00 33.66 74 PRO A CA 1
ATOM 553 C C . PRO A 1 74 ? 4.297 2.583 15.983 1.00 33.66 74 PRO A C 1
ATOM 555 O O . PRO A 1 74 ? 5.127 1.863 16.542 1.00 33.66 74 PRO A O 1
ATOM 558 N N . GLY A 1 75 ? 4.626 3.672 15.286 1.00 45.44 75 GLY A N 1
ATOM 559 C CA . GLY A 1 75 ? 5.980 4.197 15.147 1.00 45.44 75 GLY A CA 1
ATOM 560 C C . GLY A 1 75 ? 6.583 3.993 13.758 1.00 45.44 75 GLY A C 1
ATOM 561 O O . GLY A 1 75 ? 7.344 3.050 13.540 1.00 45.44 75 GLY A O 1
ATOM 562 N N . ALA A 1 76 ? 6.314 4.924 12.843 1.00 46.88 76 ALA A N 1
ATOM 563 C CA . ALA A 1 76 ? 7.181 5.181 11.689 1.00 46.88 76 ALA A CA 1
ATOM 564 C C . ALA A 1 76 ? 7.796 6.580 11.7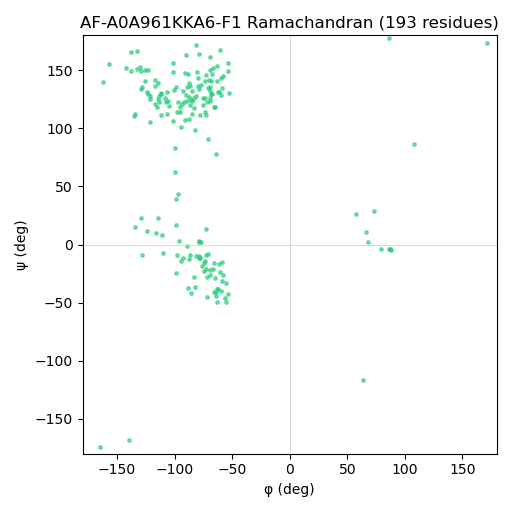91 1.00 46.88 76 ALA A C 1
ATOM 566 O O . ALA A 1 76 ? 7.137 7.535 12.178 1.00 46.88 76 ALA A O 1
ATOM 567 N N . VAL A 1 77 ? 9.080 6.677 11.446 1.00 46.31 77 VAL A N 1
ATOM 568 C CA . VAL A 1 77 ? 9.871 7.914 11.475 1.00 46.31 77 VAL A CA 1
ATOM 569 C C . VAL A 1 77 ? 9.457 8.830 10.317 1.00 46.31 77 VAL A C 1
ATOM 571 O O . VAL A 1 77 ? 9.213 8.352 9.207 1.00 46.31 77 VAL A O 1
ATOM 574 N N . SER A 1 78 ? 9.400 10.141 10.573 1.00 44.34 78 SER A N 1
ATOM 575 C CA . SER A 1 78 ? 9.062 11.167 9.583 1.00 44.34 78 SER A CA 1
ATOM 576 C C . SER A 1 78 ? 10.042 11.145 8.387 1.00 44.34 78 SER A C 1
ATOM 578 O O . SER A 1 78 ? 11.255 11.084 8.605 1.00 44.34 78 SER A O 1
ATOM 580 N N . PRO A 1 79 ? 9.554 11.212 7.132 1.00 48.25 79 PRO A N 1
ATOM 581 C CA . PRO A 1 79 ? 10.391 11.208 5.932 1.00 48.25 79 PRO A CA 1
ATOM 582 C C . PRO A 1 79 ? 11.424 12.333 5.864 1.00 48.25 79 PRO A C 1
ATOM 584 O O . PRO A 1 79 ? 11.131 13.479 6.202 1.00 48.25 79 PRO A O 1
ATOM 587 N N . SER A 1 80 ? 12.590 12.034 5.293 1.00 47.56 80 SER A N 1
ATOM 588 C CA . SER A 1 80 ? 13.370 13.023 4.552 1.00 47.56 80 SER A CA 1
ATOM 589 C C . SER A 1 80 ? 12.625 13.365 3.247 1.00 47.56 80 SER A C 1
ATOM 591 O O . SER A 1 80 ? 12.139 12.483 2.541 1.00 47.56 80 SER A O 1
ATOM 593 N N . ASP A 1 81 ? 12.535 14.649 2.887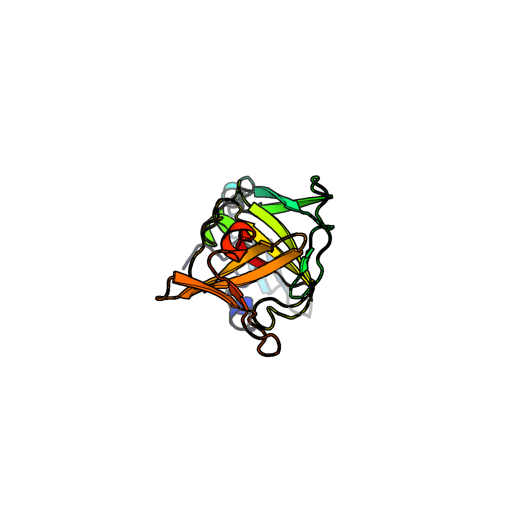 1.00 51.84 81 ASP A N 1
ATOM 594 C CA . ASP A 1 81 ? 11.858 15.116 1.656 1.00 51.84 81 ASP A CA 1
ATOM 595 C C . ASP A 1 81 ? 12.645 14.799 0.360 1.00 51.84 81 ASP A C 1
ATOM 597 O O . ASP A 1 81 ? 12.369 15.336 -0.720 1.00 51.84 81 ASP A O 1
ATOM 601 N N . HIS A 1 82 ? 13.663 13.942 0.435 1.00 57.50 82 HIS A N 1
ATOM 602 C CA . HIS A 1 82 ? 14.558 13.618 -0.669 1.00 57.50 82 HIS A CA 1
ATOM 603 C C . HIS A 1 82 ? 14.539 12.116 -0.937 1.00 57.50 82 HIS A C 1
ATOM 605 O O . HIS A 1 82 ? 14.692 11.314 -0.026 1.00 57.50 82 HIS A O 1
ATOM 611 N N . ALA A 1 83 ? 14.332 11.740 -2.201 1.00 64.62 83 ALA A N 1
ATOM 612 C CA . ALA A 1 83 ? 14.437 10.347 -2.609 1.00 64.62 83 ALA A CA 1
ATOM 613 C C . ALA A 1 83 ? 15.902 9.900 -2.523 1.00 64.62 83 ALA A C 1
ATOM 615 O O . ALA A 1 83 ? 16.780 10.552 -3.091 1.00 64.62 83 ALA A O 1
ATOM 616 N N . ASP A 1 84 ? 16.150 8.774 -1.858 1.00 76.56 84 ASP A N 1
ATOM 617 C CA . ASP A 1 84 ? 17.498 8.228 -1.667 1.00 76.56 84 ASP A CA 1
ATOM 618 C C . ASP A 1 84 ? 18.064 7.643 -2.966 1.00 76.56 84 ASP A C 1
ATOM 620 O O . ASP A 1 84 ? 19.274 7.570 -3.178 1.00 76.56 84 ASP A O 1
ATOM 624 N N . SER A 1 85 ? 17.175 7.181 -3.848 1.00 85.50 85 SER A N 1
ATOM 625 C CA . SER A 1 85 ? 17.526 6.512 -5.101 1.00 85.50 85 SER A CA 1
ATOM 626 C C . SER A 1 85 ? 16.319 6.434 -6.043 1.00 85.50 85 SER A C 1
ATOM 628 O O . SER A 1 85 ? 15.257 6.991 -5.763 1.00 85.50 85 SER A O 1
ATOM 630 N N . VAL A 1 86 ? 16.471 5.742 -7.175 1.00 88.56 86 VAL A N 1
ATOM 631 C CA . VAL A 1 86 ? 15.377 5.462 -8.112 1.00 88.56 86 VAL A CA 1
ATOM 632 C C . VAL A 1 86 ? 15.363 3.994 -8.529 1.00 88.56 86 VAL A C 1
ATOM 634 O O . VAL A 1 86 ? 16.415 3.359 -8.595 1.00 88.56 86 VAL A O 1
ATOM 637 N N . ILE A 1 87 ? 14.181 3.468 -8.854 1.00 91.00 87 ILE A N 1
ATOM 638 C CA . ILE A 1 87 ? 13.997 2.123 -9.424 1.00 91.00 87 ILE A CA 1
ATOM 639 C C . ILE A 1 87 ? 13.238 2.247 -10.747 1.00 91.00 87 ILE A C 1
ATOM 641 O O . ILE A 1 87 ? 12.215 2.927 -10.819 1.00 91.00 87 ILE A O 1
ATOM 645 N N . ALA A 1 88 ? 13.739 1.599 -11.800 1.00 93.00 88 ALA A N 1
ATOM 646 C CA . ALA A 1 88 ? 13.122 1.638 -13.121 1.00 93.00 88 ALA A CA 1
ATOM 647 C C . ALA A 1 88 ? 12.002 0.594 -13.260 1.00 93.00 88 ALA A C 1
ATOM 649 O O . ALA A 1 88 ? 12.203 -0.585 -12.971 1.00 93.00 88 ALA A O 1
ATOM 650 N N . PHE A 1 89 ? 10.848 1.026 -13.765 1.00 93.31 89 PHE A N 1
ATOM 651 C CA . PHE A 1 89 ? 9.708 0.175 -14.113 1.00 93.31 89 PHE A CA 1
ATOM 652 C C . PHE A 1 89 ? 9.219 0.486 -15.527 1.00 93.31 89 PHE A C 1
ATOM 654 O O . PHE A 1 89 ? 9.350 1.612 -16.001 1.00 93.31 89 PHE A O 1
ATOM 661 N N . GLY A 1 90 ? 8.609 -0.493 -16.199 1.00 94.00 90 GLY A N 1
ATOM 662 C CA . GLY A 1 90 ? 7.880 -0.233 -17.442 1.00 94.00 90 GLY A CA 1
ATOM 663 C C . GLY A 1 90 ? 6.614 0.578 -17.167 1.00 94.00 90 GLY A C 1
ATOM 664 O O . GLY A 1 90 ? 5.837 0.221 -16.278 1.00 94.00 90 GLY A O 1
ATOM 665 N N . ARG A 1 91 ? 6.363 1.651 -17.928 1.00 94.00 91 ARG A N 1
ATOM 666 C CA . ARG A 1 91 ? 5.121 2.427 -17.774 1.00 94.00 91 ARG A CA 1
ATOM 667 C C . ARG A 1 91 ? 3.897 1.579 -18.095 1.00 94.00 91 ARG A C 1
ATOM 669 O O . ARG A 1 91 ? 2.892 1.713 -17.407 1.00 94.00 91 ARG A O 1
ATOM 676 N N . SER A 1 92 ? 3.978 0.707 -19.102 1.00 92.50 92 SER A N 1
ATOM 677 C CA . SER A 1 92 ? 2.914 -0.253 -19.426 1.00 92.50 92 SER A CA 1
ATOM 678 C C . SER A 1 92 ? 2.556 -1.123 -18.223 1.00 92.50 92 SER A C 1
ATOM 680 O O . SER A 1 92 ? 1.397 -1.156 -17.830 1.00 92.50 92 SER A O 1
ATOM 682 N N . PHE A 1 93 ? 3.555 -1.707 -17.557 1.00 94.69 93 PHE A N 1
ATOM 683 C CA . PHE A 1 93 ? 3.348 -2.510 -16.353 1.00 94.69 93 PHE A CA 1
ATOM 684 C C . PHE A 1 93 ? 2.617 -1.729 -15.250 1.00 94.69 93 PHE A C 1
ATOM 686 O O . PHE A 1 93 ? 1.653 -2.232 -14.680 1.00 94.69 93 PHE A O 1
ATOM 693 N N . LEU A 1 94 ? 3.029 -0.487 -14.971 1.00 95.62 94 LEU A N 1
ATOM 694 C CA . LEU A 1 94 ? 2.375 0.357 -13.963 1.00 95.62 94 LEU A CA 1
ATOM 695 C C . LEU A 1 94 ? 0.922 0.690 -14.343 1.00 95.62 94 LEU A C 1
ATOM 697 O O . LEU A 1 94 ? 0.032 0.626 -13.495 1.00 95.62 94 LEU A O 1
ATOM 701 N N . ARG A 1 95 ? 0.667 0.988 -15.623 1.00 95.38 95 ARG A N 1
ATOM 702 C CA . ARG A 1 95 ? -0.690 1.221 -16.144 1.00 95.38 95 ARG A CA 1
ATOM 703 C C . ARG A 1 95 ? -1.565 -0.026 -16.024 1.00 95.38 95 ARG A C 1
ATOM 705 O O . ARG A 1 95 ? -2.726 0.105 -15.649 1.00 95.38 95 ARG A O 1
ATOM 712 N N . ASP A 1 96 ? -1.010 -1.214 -16.258 1.00 95.38 96 ASP A N 1
ATOM 713 C CA . ASP A 1 96 ? -1.723 -2.489 -16.108 1.00 95.38 96 ASP A CA 1
ATOM 714 C C . ASP A 1 96 ? -2.127 -2.755 -14.648 1.00 95.38 96 ASP A C 1
ATOM 716 O O . ASP A 1 96 ? -3.166 -3.362 -14.395 1.00 95.38 96 ASP A O 1
ATOM 720 N N . GLN A 1 97 ? -1.364 -2.238 -13.673 1.00 95.62 97 GLN A N 1
ATOM 721 C CA . GLN A 1 97 ? -1.750 -2.247 -12.251 1.00 95.62 97 GLN A CA 1
ATOM 722 C C . GLN A 1 97 ? -2.772 -1.145 -11.892 1.00 95.62 97 GLN A C 1
ATOM 724 O O . GLN A 1 97 ? -3.164 -0.987 -10.732 1.00 95.62 97 GLN A O 1
ATOM 729 N N . GLY A 1 98 ? -3.224 -0.363 -12.876 1.00 94.88 98 GLY A N 1
ATOM 730 C CA . GLY A 1 98 ? -4.152 0.749 -12.689 1.00 94.88 98 GLY A CA 1
ATOM 731 C C . GLY A 1 98 ? -3.516 1.967 -12.019 1.00 94.88 98 GLY A C 1
ATOM 732 O O . GLY A 1 98 ? -4.215 2.689 -11.305 1.00 94.88 98 GLY A O 1
ATOM 733 N N . ALA A 1 99 ? -2.209 2.166 -12.198 1.00 96.81 99 ALA A N 1
ATOM 734 C CA . ALA A 1 99 ? -1.468 3.301 -11.664 1.00 96.81 99 ALA A CA 1
ATOM 735 C C . ALA A 1 99 ? -1.198 4.370 -12.733 1.00 96.81 99 ALA A C 1
ATOM 737 O O . ALA A 1 99 ? -1.129 4.073 -13.928 1.00 96.81 99 ALA A O 1
ATOM 738 N N . VAL A 1 100 ? -0.981 5.611 -12.298 1.00 97.31 100 VAL A N 1
ATOM 739 C CA . VAL A 1 100 ? -0.427 6.694 -13.119 1.00 97.31 100 VAL A CA 1
ATOM 740 C C . VAL A 1 100 ? 1.101 6.688 -12.960 1.00 97.31 100 VAL A C 1
ATOM 742 O O . VAL A 1 100 ? 1.591 7.078 -11.896 1.00 97.31 100 VAL A O 1
ATOM 745 N N . PRO A 1 101 ? 1.882 6.260 -13.976 1.00 95.12 101 PRO A N 1
ATOM 746 C CA . PRO A 1 101 ? 3.325 6.040 -13.834 1.00 95.12 101 PRO A CA 1
ATOM 747 C C . PRO A 1 101 ? 4.084 7.247 -13.272 1.00 95.12 101 PRO A C 1
ATOM 749 O O . PRO A 1 101 ? 4.908 7.108 -12.374 1.00 95.12 101 PRO A O 1
ATOM 752 N N . GLU A 1 102 ? 3.757 8.450 -13.745 1.00 95.44 102 GLU A N 1
ATOM 753 C CA . GLU A 1 102 ? 4.401 9.716 -13.373 1.00 95.44 102 GLU A CA 1
ATOM 754 C C . GLU A 1 102 ? 4.081 10.167 -11.939 1.00 95.44 102 GLU A C 1
ATOM 756 O O . GLU A 1 102 ? 4.628 11.158 -11.453 1.00 95.44 102 GLU A O 1
ATOM 761 N N . LYS A 1 103 ? 3.158 9.473 -11.271 1.00 95.69 103 LYS A N 1
ATOM 762 C CA . LYS A 1 103 ? 2.713 9.741 -9.902 1.00 95.69 103 LYS A CA 1
ATOM 763 C C . LYS A 1 103 ? 3.049 8.593 -8.956 1.00 95.69 103 LYS A C 1
ATOM 765 O O . LYS A 1 103 ? 2.589 8.605 -7.820 1.00 95.69 103 LYS A O 1
ATOM 770 N N . CYS A 1 104 ? 3.850 7.628 -9.403 1.00 96.31 104 CYS A N 1
ATOM 771 C CA . CYS A 1 104 ? 4.264 6.505 -8.578 1.00 96.31 104 CYS A CA 1
ATOM 772 C C . CYS A 1 104 ? 5.546 6.805 -7.788 1.00 96.31 104 CYS A C 1
ATOM 774 O O . CYS A 1 104 ? 6.454 7.475 -8.279 1.00 96.31 104 CYS A O 1
ATOM 776 N N . SER A 1 105 ? 5.641 6.247 -6.586 1.00 94.19 105 SER A N 1
ATOM 777 C CA . SER A 1 105 ? 6.868 6.162 -5.790 1.00 94.19 105 SER A CA 1
ATOM 778 C C . SER A 1 105 ? 7.058 4.753 -5.236 1.00 94.19 105 SER A C 1
ATOM 780 O O . SER A 1 105 ? 6.140 3.929 -5.276 1.00 94.19 105 SER A O 1
ATOM 782 N N . VAL A 1 106 ? 8.260 4.473 -4.734 1.00 94.44 106 VAL A N 1
ATOM 783 C CA . VAL A 1 106 ? 8.589 3.212 -4.070 1.00 94.44 106 VAL A CA 1
ATOM 784 C C . VAL A 1 106 ? 8.954 3.469 -2.612 1.00 94.44 106 VAL A C 1
ATOM 786 O O . VAL A 1 106 ? 9.703 4.401 -2.316 1.00 94.44 106 VAL A O 1
ATOM 789 N N . ILE A 1 107 ? 8.438 2.632 -1.712 1.00 91.94 107 ILE A N 1
ATOM 790 C CA . ILE A 1 107 ? 8.768 2.624 -0.278 1.00 91.94 107 ILE A CA 1
ATOM 791 C C . ILE A 1 107 ? 8.932 1.187 0.227 1.00 91.94 107 ILE A C 1
ATOM 793 O O . ILE A 1 107 ? 8.488 0.240 -0.427 1.00 91.94 107 ILE A O 1
ATOM 797 N N . TRP A 1 108 ? 9.510 1.019 1.415 1.00 92.12 108 TRP A N 1
ATOM 798 C CA . TRP A 1 108 ? 9.502 -0.266 2.118 1.00 92.12 108 TRP A CA 1
ATOM 799 C C . TRP A 1 108 ? 8.251 -0.436 2.988 1.00 92.12 108 TRP A C 1
ATOM 801 O O . TRP A 1 108 ? 7.845 0.479 3.710 1.00 92.12 108 TRP A O 1
ATOM 811 N N . ALA A 1 109 ? 7.687 -1.642 2.983 1.00 92.00 109 ALA A N 1
ATOM 812 C CA . ALA A 1 109 ? 6.811 -2.115 4.046 1.00 92.00 109 ALA A CA 1
ATOM 813 C C . ALA A 1 109 ? 7.652 -2.520 5.265 1.00 92.00 109 ALA A C 1
ATOM 815 O O . ALA A 1 109 ? 8.676 -3.192 5.107 1.00 92.00 109 ALA A O 1
ATOM 816 N N . ARG A 1 110 ? 7.211 -2.148 6.473 1.00 88.69 110 ARG A N 1
ATOM 817 C CA . ARG A 1 110 ? 7.816 -2.616 7.728 1.00 88.69 110 ARG A CA 1
ATOM 818 C C . ARG A 1 110 ? 6.787 -3.174 8.692 1.00 88.69 110 ARG A C 1
ATOM 820 O O . ARG A 1 110 ? 5.787 -2.521 8.981 1.00 88.69 110 ARG A O 1
ATOM 827 N N . GLY A 1 111 ? 7.106 -4.326 9.263 1.00 89.56 111 GLY A N 1
ATOM 828 C CA . GLY A 1 111 ? 6.245 -5.085 10.154 1.00 89.56 111 GLY A CA 1
ATOM 829 C C . GLY A 1 111 ? 5.309 -6.025 9.398 1.00 89.56 111 GLY A C 1
ATOM 830 O O . GLY A 1 111 ? 5.278 -6.087 8.172 1.00 89.56 111 GLY A O 1
ATOM 831 N N . ASP A 1 112 ? 4.525 -6.775 10.157 1.00 93.44 112 ASP A N 1
ATOM 832 C CA . ASP A 1 112 ? 3.727 -7.905 9.684 1.00 93.44 112 ASP A CA 1
ATOM 833 C C . ASP A 1 112 ? 2.217 -7.637 9.718 1.00 93.44 112 ASP A C 1
ATOM 835 O O . ASP A 1 112 ? 1.432 -8.551 9.471 1.00 93.44 112 ASP A O 1
ATOM 839 N N . SER A 1 113 ? 1.761 -6.412 9.996 1.00 93.31 113 SER A N 1
ATOM 840 C CA . SER A 1 113 ? 0.317 -6.150 10.132 1.00 93.31 113 SER A CA 1
ATOM 841 C C . SER A 1 113 ? -0.467 -6.317 8.830 1.00 93.31 113 SER A C 1
ATOM 843 O O . SER A 1 113 ? -1.670 -6.557 8.857 1.00 93.31 113 SER A O 1
ATOM 845 N N . MET A 1 114 ? 0.205 -6.238 7.684 1.00 96.38 114 MET A N 1
ATOM 846 C CA . MET A 1 114 ? -0.408 -6.522 6.389 1.00 96.38 114 MET A CA 1
ATOM 847 C C . MET A 1 114 ? -0.156 -7.959 5.912 1.00 96.38 114 MET A C 1
ATOM 849 O O . MET A 1 114 ? -0.609 -8.321 4.825 1.00 96.38 114 MET A O 1
ATOM 853 N N . ALA A 1 115 ? 0.514 -8.805 6.702 1.00 94.62 115 ALA A N 1
ATOM 854 C CA . ALA A 1 115 ? 0.655 -10.223 6.391 1.00 94.62 115 ALA A CA 1
ATOM 855 C C . ALA A 1 115 ? -0.712 -10.935 6.512 1.00 94.62 115 ALA A C 1
ATOM 857 O O . ALA A 1 115 ? -1.469 -10.642 7.431 1.00 94.62 115 ALA A O 1
ATOM 858 N N . PRO A 1 116 ? -1.057 -11.884 5.622 1.00 94.31 116 PRO A N 1
ATOM 859 C CA . PRO A 1 116 ? -0.196 -12.490 4.606 1.00 94.31 116 PRO A CA 1
ATOM 860 C C . PRO A 1 116 ? -0.135 -11.719 3.279 1.00 94.31 116 PRO A C 1
ATOM 862 O O . PRO A 1 116 ? 0.677 -12.075 2.429 1.00 94.31 116 PRO A O 1
ATOM 865 N N . THR A 1 117 ? -0.977 -10.702 3.080 1.00 96.25 117 THR A N 1
ATOM 866 C CA . THR A 1 117 ? -1.096 -9.997 1.797 1.00 96.25 117 THR A CA 1
ATOM 867 C C . THR A 1 117 ? 0.192 -9.282 1.412 1.00 96.25 117 THR A C 1
ATOM 869 O O . THR A 1 117 ? 0.666 -9.454 0.297 1.00 96.25 117 THR A O 1
ATOM 872 N N . ILE A 1 118 ? 0.767 -8.507 2.331 1.00 95.75 118 ILE A N 1
ATOM 873 C CA . ILE A 1 118 ? 2.047 -7.819 2.158 1.00 95.75 118 ILE A CA 1
ATOM 874 C C . ILE A 1 118 ? 2.979 -8.310 3.268 1.00 95.75 118 ILE A C 1
ATOM 876 O O . ILE A 1 118 ? 2.795 -7.938 4.429 1.00 95.75 118 ILE A O 1
ATOM 880 N N . PRO A 1 119 ? 3.957 -9.166 2.935 1.00 94.56 119 PRO A N 1
ATOM 881 C CA . PRO A 1 119 ? 4.996 -9.582 3.867 1.00 94.56 119 PRO A CA 1
ATOM 882 C C . PRO A 1 119 ? 5.871 -8.408 4.315 1.00 94.56 119 PRO A C 1
ATOM 884 O O . PRO A 1 119 ? 6.070 -7.451 3.559 1.00 94.56 119 PRO A O 1
ATOM 887 N N . ASP A 1 120 ? 6.448 -8.528 5.510 1.00 92.50 120 ASP A N 1
ATOM 888 C CA . ASP A 1 120 ? 7.496 -7.617 5.975 1.00 92.50 120 ASP A CA 1
ATOM 889 C C . ASP A 1 120 ? 8.646 -7.527 4.956 1.00 92.50 120 ASP A C 1
ATOM 891 O O . ASP A 1 120 ? 8.910 -8.480 4.214 1.00 92.50 120 ASP A O 1
ATOM 895 N N . ALA A 1 121 ? 9.300 -6.365 4.905 1.00 91.31 121 ALA A N 1
ATOM 896 C CA . ALA A 1 121 ? 10.377 -6.052 3.967 1.00 91.31 121 ALA A CA 1
ATOM 897 C C . ALA A 1 121 ? 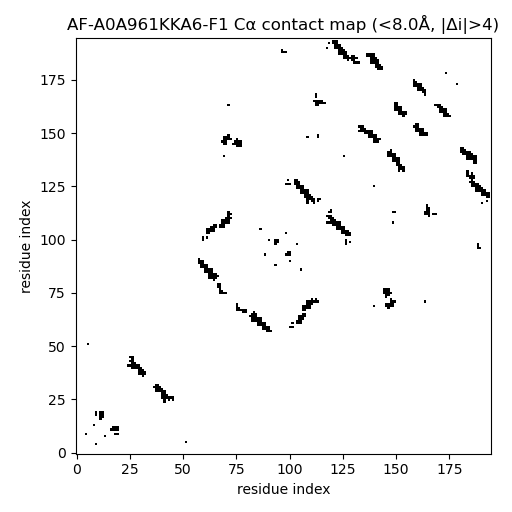9.998 -6.195 2.475 1.00 91.31 121 ALA A C 1
ATOM 899 O O . ALA A 1 121 ? 10.858 -6.421 1.622 1.00 91.31 121 ALA A O 1
ATOM 900 N N . SER A 1 122 ? 8.715 -6.041 2.130 1.00 94.12 122 SER A N 1
ATOM 901 C CA . SER A 1 122 ? 8.282 -5.904 0.732 1.00 94.12 122 SER A CA 1
ATOM 902 C C . SER A 1 122 ? 8.503 -4.477 0.222 1.00 94.12 122 SER A C 1
ATOM 904 O O . SER A 1 122 ? 8.269 -3.511 0.948 1.00 94.12 122 SER A O 1
ATOM 906 N N . LEU A 1 123 ? 8.889 -4.325 -1.045 1.00 94.56 123 LEU A N 1
ATOM 907 C CA . LEU A 1 123 ? 8.836 -3.039 -1.744 1.00 94.56 123 LEU A CA 1
ATOM 908 C C . LEU A 1 123 ? 7.404 -2.774 -2.195 1.00 94.56 123 LEU A C 1
ATOM 910 O O . LEU A 1 123 ? 6.766 -3.648 -2.784 1.00 94.56 123 LEU A O 1
ATOM 914 N N . LEU A 1 124 ? 6.919 -1.562 -1.955 1.00 96.31 124 LEU A N 1
ATOM 915 C CA . LEU A 1 124 ? 5.583 -1.119 -2.331 1.00 96.31 124 LEU A CA 1
ATOM 916 C C . LEU A 1 124 ? 5.680 -0.073 -3.428 1.00 96.31 124 LEU A C 1
ATOM 918 O O . LEU A 1 124 ? 6.398 0.910 -3.269 1.00 96.31 124 LEU A O 1
ATOM 922 N N . ILE A 1 125 ? 4.909 -0.253 -4.497 1.00 97.44 125 ILE A N 1
ATOM 923 C CA . ILE A 1 125 ? 4.660 0.800 -5.479 1.00 97.44 125 ILE A CA 1
ATOM 924 C C . ILE A 1 125 ? 3.391 1.534 -5.056 1.00 97.44 125 ILE A C 1
ATOM 926 O O . ILE A 1 125 ? 2.327 0.921 -4.916 1.00 97.44 125 ILE A O 1
ATOM 930 N N . VAL A 1 126 ? 3.509 2.843 -4.852 1.00 96.69 126 VAL A N 1
ATOM 931 C CA . VAL A 1 126 ? 2.437 3.708 -4.352 1.00 96.69 126 VAL A CA 1
ATOM 932 C C . VAL A 1 126 ? 2.084 4.736 -5.416 1.00 96.69 126 VAL A C 1
ATOM 934 O O . VAL A 1 126 ? 2.939 5.519 -5.811 1.00 96.69 126 VAL A O 1
ATOM 937 N N . ASP A 1 127 ? 0.829 4.763 -5.860 1.00 97.50 127 ASP A N 1
ATOM 938 C CA . ASP A 1 127 ? 0.308 5.814 -6.736 1.00 97.50 127 ASP A CA 1
ATOM 939 C C . ASP A 1 127 ? -0.219 6.986 -5.896 1.00 97.50 127 ASP A C 1
ATOM 941 O O . ASP A 1 127 ? -1.274 6.903 -5.257 1.00 97.50 127 ASP A O 1
ATOM 945 N N . LEU A 1 128 ? 0.523 8.094 -5.922 1.00 94.38 128 LEU A N 1
ATOM 946 C CA . LEU A 1 128 ? 0.244 9.324 -5.180 1.00 94.38 128 LEU A CA 1
ATOM 947 C C . LEU A 1 128 ? -0.931 10.125 -5.762 1.00 94.38 128 LEU A C 1
ATOM 949 O O . LEU A 1 128 ? -1.438 11.034 -5.108 1.00 94.38 128 LEU A O 1
ATOM 953 N N . SER A 1 129 ? -1.374 9.826 -6.989 1.00 94.50 129 SER A N 1
ATOM 954 C CA . SER A 1 129 ? -2.575 10.449 -7.565 1.00 94.50 129 SER A CA 1
ATOM 955 C C . SER A 1 129 ? -3.868 9.876 -6.988 1.00 94.50 129 SER A C 1
ATOM 957 O O . SER A 1 129 ? -4.915 10.516 -7.052 1.00 94.50 129 SER A O 1
ATOM 959 N N . GLN A 1 130 ? -3.792 8.693 -6.379 1.00 94.69 130 GLN A N 1
ATOM 960 C CA . GLN A 1 130 ? -4.930 7.971 -5.820 1.00 94.69 130 GLN A CA 1
ATOM 961 C C . GLN A 1 130 ? -4.994 8.191 -4.306 1.00 94.69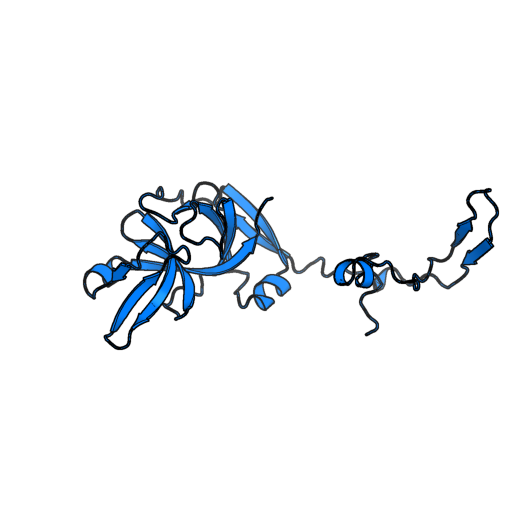 130 GLN A C 1
ATOM 963 O O . GLN A 1 130 ? -4.858 7.264 -3.510 1.00 94.69 130 GLN A O 1
ATOM 968 N N . ALA A 1 131 ? -5.174 9.459 -3.928 1.00 91.62 131 ALA A N 1
ATOM 969 C CA . ALA A 1 131 ? -5.183 9.944 -2.546 1.00 91.62 131 ALA A CA 1
ATOM 970 C C . ALA A 1 131 ? -6.601 10.127 -1.960 1.00 91.62 131 ALA A C 1
ATOM 972 O O . ALA A 1 131 ? -6.790 10.815 -0.959 1.00 91.62 131 ALA A O 1
ATOM 973 N N . GLU A 1 132 ? -7.616 9.525 -2.578 1.00 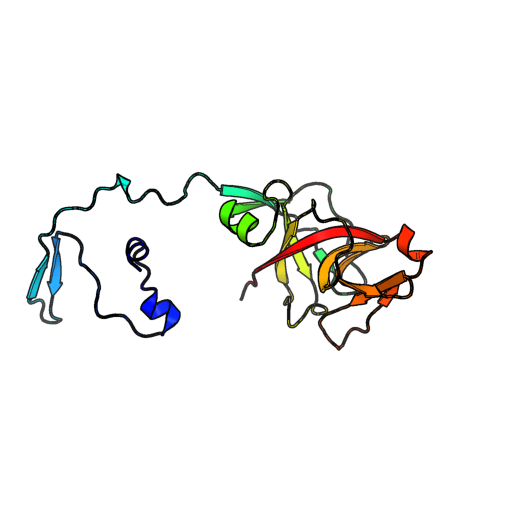91.31 132 GLU A N 1
ATOM 974 C CA . GLU A 1 132 ? -8.981 9.492 -2.048 1.00 91.31 132 GLU A CA 1
ATOM 975 C C . GLU A 1 132 ? -9.268 8.141 -1.396 1.00 91.31 132 GLU A C 1
ATOM 977 O O . GLU A 1 132 ? -8.770 7.112 -1.843 1.00 91.31 132 GLU A O 1
ATOM 982 N N . ILE A 1 133 ? -10.109 8.120 -0.358 1.00 87.94 133 ILE A N 1
ATOM 983 C CA . ILE A 1 133 ? -10.518 6.865 0.281 1.00 87.94 133 ILE A CA 1
ATOM 984 C C . ILE A 1 133 ? -11.320 6.010 -0.704 1.00 87.94 133 ILE A C 1
ATOM 986 O O . ILE A 1 133 ? -12.431 6.369 -1.097 1.00 87.94 133 ILE A O 1
ATOM 990 N N . ALA A 1 134 ? -10.789 4.828 -1.011 1.00 83.94 134 ALA A N 1
ATOM 991 C CA . ALA A 1 134 ? -11.445 3.808 -1.818 1.00 83.94 134 ALA A CA 1
ATOM 992 C C . ALA A 1 134 ? -11.593 2.502 -1.026 1.00 83.94 134 ALA A C 1
ATOM 994 O O . ALA A 1 134 ? -10.630 1.976 -0.462 1.00 83.94 134 ALA A O 1
ATOM 995 N N . ASN A 1 135 ? -12.818 1.976 -0.990 1.00 91.56 135 ASN A N 1
ATOM 996 C CA . ASN A 1 135 ? -13.144 0.778 -0.221 1.00 91.56 135 ASN A CA 1
ATOM 997 C C . ASN A 1 135 ? -12.376 -0.447 -0.711 1.00 91.56 135 ASN A C 1
ATOM 999 O O . ASN A 1 135 ? -12.382 -0.771 -1.894 1.00 91.56 135 ASN A O 1
ATOM 1003 N N . GLY A 1 136 ? -11.775 -1.165 0.235 1.00 91.12 136 GLY A N 1
ATOM 1004 C CA . GLY A 1 136 ? -11.062 -2.409 -0.022 1.00 91.12 136 GLY A CA 1
ATOM 1005 C C . GLY A 1 136 ? -9.658 -2.216 -0.587 1.00 91.12 136 GLY A C 1
ATOM 1006 O O . GLY A 1 136 ? -8.944 -3.205 -0.720 1.00 91.12 136 GLY A O 1
ATOM 1007 N N . CYS A 1 137 ? -9.221 -0.990 -0.878 1.00 95.56 137 CYS A N 1
ATOM 1008 C CA . CYS A 1 137 ? -7.856 -0.727 -1.318 1.00 95.56 137 CYS A CA 1
ATOM 1009 C C . CYS A 1 137 ? -6.883 -0.683 -0.135 1.00 95.56 137 CYS A C 1
ATOM 1011 O O . CYS A 1 137 ? -7.243 -0.262 0.965 1.00 95.56 137 CYS A O 1
ATOM 1013 N N . ILE A 1 138 ? -5.640 -1.096 -0.387 1.00 97.31 138 ILE A N 1
ATOM 1014 C CA . ILE A 1 138 ? -4.520 -0.895 0.533 1.00 97.31 138 ILE A CA 1
ATOM 1015 C C . ILE A 1 138 ? -3.921 0.474 0.228 1.00 97.31 138 ILE A C 1
ATOM 1017 O O . ILE A 1 138 ? -3.610 0.777 -0.925 1.00 97.31 138 ILE A O 1
ATOM 1021 N N . MET A 1 139 ? -3.797 1.312 1.246 1.00 95.56 139 MET A N 1
ATOM 1022 C CA . MET A 1 139 ? -3.339 2.687 1.106 1.00 95.56 139 MET A CA 1
ATOM 1023 C C . MET A 1 139 ? -2.222 2.981 2.087 1.00 95.56 139 MET A C 1
ATOM 1025 O O . MET A 1 139 ? -2.190 2.441 3.194 1.00 95.56 139 MET A O 1
ATOM 1029 N N . VAL A 1 140 ? -1.335 3.873 1.662 1.00 94.38 140 VAL A N 1
ATOM 1030 C CA . VAL A 1 140 ? -0.404 4.541 2.559 1.00 94.38 140 VAL A CA 1
ATOM 1031 C C . VAL A 1 140 ? -1.126 5.756 3.121 1.00 94.38 140 VAL A C 1
ATOM 1033 O O . VAL A 1 140 ? -1.629 6.594 2.368 1.00 94.38 140 VAL A O 1
ATOM 1036 N N . ILE A 1 141 ? -1.200 5.844 4.440 1.00 90.81 141 ILE A N 1
ATOM 1037 C CA . ILE A 1 141 ? -1.829 6.946 5.162 1.00 90.81 141 ILE A CA 1
ATOM 1038 C C . ILE A 1 141 ? -0.817 7.568 6.110 1.00 90.81 141 ILE A C 1
ATOM 1040 O O . ILE A 1 141 ? 0.075 6.895 6.608 1.00 90.81 141 ILE A O 1
ATOM 1044 N N . ASN A 1 142 ? -0.969 8.854 6.364 1.00 87.44 142 ASN A N 1
ATOM 1045 C CA . ASN A 1 142 ? -0.278 9.560 7.420 1.00 87.44 142 ASN A CA 1
ATOM 1046 C C . ASN A 1 142 ? -1.321 9.954 8.474 1.00 87.44 142 ASN A C 1
ATOM 1048 O O . ASN A 1 142 ? -2.379 10.489 8.123 1.00 87.44 142 ASN A O 1
ATOM 1052 N N . ILE A 1 143 ? -1.043 9.641 9.738 1.00 83.06 143 ILE A N 1
ATOM 1053 C CA . ILE A 1 143 ? -1.850 10.058 10.881 1.00 83.06 143 ILE A CA 1
ATOM 1054 C C . ILE A 1 143 ? -0.929 10.584 11.985 1.00 83.06 143 ILE A C 1
ATOM 1056 O O . ILE A 1 143 ? -0.148 9.845 12.579 1.00 83.06 143 ILE A O 1
ATOM 1060 N N . GLY A 1 144 ? -1.000 11.891 12.247 1.00 77.25 144 GLY A N 1
ATOM 1061 C CA . GLY A 1 144 ? -0.032 12.552 13.124 1.00 77.25 144 GLY A CA 1
ATOM 1062 C C . GLY A 1 144 ? 1.380 12.494 12.532 1.00 77.25 144 GLY A C 1
ATOM 1063 O O . GLY A 1 144 ? 1.618 13.051 11.466 1.00 77.25 144 GLY A O 1
ATOM 1064 N N . GLU A 1 145 ? 2.299 11.819 13.222 1.00 73.94 145 GLU A N 1
ATOM 1065 C CA . GLU A 1 145 ? 3.681 11.602 12.757 1.00 73.94 145 GLU A CA 1
ATOM 1066 C C . GLU A 1 145 ? 3.881 10.222 12.111 1.00 73.94 145 GLU A C 1
ATOM 1068 O O . GLU A 1 145 ? 4.919 9.964 11.507 1.00 73.94 145 GLU A O 1
ATOM 1073 N N . ASP A 1 146 ? 2.890 9.332 12.207 1.00 78.50 146 ASP A N 1
ATOM 1074 C CA . ASP A 1 146 ? 3.016 7.953 11.753 1.00 78.50 146 ASP A CA 1
ATOM 1075 C C . ASP A 1 146 ? 2.588 7.799 10.290 1.00 78.50 146 ASP A C 1
ATOM 1077 O O . ASP A 1 146 ? 1.476 8.162 9.891 1.00 78.50 146 ASP A O 1
ATOM 1081 N N . LEU A 1 147 ? 3.456 7.183 9.487 1.00 82.62 147 LEU A N 1
ATOM 1082 C CA . LEU A 1 147 ? 3.130 6.694 8.150 1.00 82.62 147 LEU A CA 1
ATOM 1083 C C . LEU A 1 147 ? 2.727 5.221 8.241 1.00 82.62 147 LEU A C 1
ATOM 1085 O O . LEU A 1 147 ? 3.535 4.406 8.674 1.00 82.62 147 LEU A O 1
ATOM 1089 N N . LEU A 1 148 ? 1.517 4.859 7.816 1.00 89.56 148 LEU A N 1
ATOM 1090 C CA . LEU A 1 148 ? 0.966 3.512 7.963 1.00 89.56 148 LEU A CA 1
ATOM 1091 C C . LEU A 1 148 ? 0.498 2.910 6.635 1.00 89.56 148 LEU A C 1
ATOM 1093 O O . LEU A 1 148 ? 0.019 3.626 5.756 1.00 89.56 148 LEU A O 1
ATOM 1097 N N . VAL A 1 149 ? 0.567 1.580 6.514 1.00 95.25 149 VAL A N 1
ATOM 1098 C CA . VAL A 1 149 ? -0.093 0.820 5.434 1.00 95.25 149 VAL A CA 1
ATOM 1099 C C . VAL A 1 149 ? -1.315 0.113 5.997 1.00 95.25 149 VAL A C 1
ATOM 1101 O O . VAL A 1 149 ? -1.189 -0.718 6.895 1.00 95.25 149 VAL A O 1
ATOM 1104 N N . LYS A 1 150 ? -2.501 0.432 5.476 1.00 95.75 150 LYS A N 1
ATOM 1105 C CA . LYS A 1 150 ? -3.769 -0.153 5.937 1.00 95.75 150 LYS A CA 1
ATOM 1106 C C . LYS A 1 150 ? -4.709 -0.398 4.766 1.00 95.75 150 LYS A C 1
ATOM 1108 O O . LYS A 1 150 ? -4.696 0.332 3.774 1.00 95.75 150 LYS A O 1
ATOM 1113 N N . ARG A 1 151 ? -5.581 -1.393 4.896 1.00 97.00 151 ARG A N 1
ATOM 1114 C CA . ARG A 1 151 ? -6.755 -1.540 4.037 1.00 97.00 151 ARG A CA 1
ATOM 1115 C C . ARG A 1 151 ? -7.869 -0.631 4.540 1.00 97.00 151 ARG A C 1
ATOM 1117 O O . ARG A 1 151 ? -8.233 -0.689 5.711 1.00 97.00 151 ARG A O 1
ATOM 1124 N N . ILE A 1 152 ? -8.426 0.194 3.660 1.00 94.62 152 ILE A N 1
ATOM 1125 C CA . ILE A 1 152 ? -9.433 1.187 4.048 1.00 94.62 152 ILE A CA 1
ATOM 1126 C C . ILE A 1 152 ? -10.843 0.673 3.755 1.00 94.62 152 ILE A C 1
ATOM 1128 O O . ILE A 1 152 ? -11.119 0.146 2.673 1.00 94.62 152 ILE A O 1
ATOM 1132 N N . ARG A 1 153 ? -11.766 0.851 4.705 1.00 94.75 153 ARG A N 1
ATOM 1133 C CA . ARG A 1 153 ? -13.195 0.566 4.522 1.00 94.75 153 ARG A CA 1
ATOM 1134 C C . ARG A 1 153 ? -14.056 1.690 5.086 1.00 94.75 153 ARG A C 1
ATOM 1136 O O . ARG A 1 153 ? -14.208 1.834 6.291 1.00 94.75 153 ARG A O 1
ATOM 1143 N N . ARG A 1 154 ? -14.707 2.433 4.202 1.00 91.56 154 ARG A N 1
ATOM 1144 C CA . ARG A 1 154 ? -15.793 3.358 4.517 1.00 91.56 154 ARG A CA 1
ATOM 1145 C C . ARG A 1 154 ? -17.063 2.583 4.853 1.00 91.56 154 ARG A C 1
ATOM 1147 O O . ARG A 1 154 ? -17.520 1.743 4.073 1.00 91.56 154 ARG A O 1
ATOM 1154 N N . ARG A 1 155 ? -17.624 2.888 6.015 1.00 91.56 155 ARG A N 1
ATOM 1155 C CA . ARG A 1 155 ? -18.848 2.305 6.562 1.00 91.56 155 ARG A CA 1
ATOM 1156 C C . ARG A 1 155 ? -20.078 3.103 6.137 1.00 91.56 155 ARG A C 1
ATOM 1158 O O . ARG A 1 155 ? -19.986 4.254 5.711 1.00 91.56 155 ARG A O 1
ATOM 1165 N N . LEU A 1 156 ? -21.248 2.480 6.280 1.00 90.69 156 LEU A N 1
ATOM 1166 C CA . LEU A 1 156 ? -22.544 3.102 5.977 1.00 90.69 156 LEU A CA 1
ATOM 1167 C C . LEU A 1 156 ? -22.915 4.217 6.966 1.00 90.69 156 LEU A C 1
ATOM 1169 O O . LEU A 1 156 ? -23.640 5.135 6.602 1.00 90.69 156 LEU A O 1
ATOM 1173 N N . ASP A 1 157 ? -22.393 4.152 8.192 1.00 90.50 157 ASP A N 1
ATOM 1174 C CA . ASP A 1 157 ? -22.545 5.178 9.235 1.00 90.50 157 ASP A CA 1
ATOM 1175 C C . ASP A 1 157 ? -21.633 6.405 9.012 1.00 90.50 157 ASP A C 1
ATOM 1177 O O . ASP A 1 157 ? -21.635 7.337 9.811 1.00 90.50 157 ASP A O 1
ATOM 1181 N N . GLY A 1 158 ? -20.871 6.427 7.912 1.00 87.12 158 GLY A N 1
ATOM 1182 C CA . GLY A 1 158 ? -19.967 7.517 7.553 1.00 87.12 158 GLY A CA 1
ATOM 1183 C C . GLY A 1 158 ? -18.574 7.419 8.178 1.00 87.12 158 GLY A C 1
ATOM 1184 O O . GLY A 1 158 ? -17.717 8.229 7.827 1.00 87.12 158 GLY A O 1
ATOM 1185 N N . LEU A 1 159 ? -18.326 6.431 9.043 1.00 91.81 159 LEU A N 1
ATOM 1186 C CA . LEU A 1 159 ? -17.018 6.188 9.651 1.00 91.81 159 LEU A CA 1
ATOM 1187 C C . LEU A 1 159 ? -16.070 5.460 8.685 1.00 91.81 159 LEU A C 1
ATOM 1189 O O . LEU A 1 159 ? -16.491 4.872 7.682 1.00 91.81 159 LEU A O 1
ATOM 1193 N N . VAL A 1 160 ? -14.775 5.482 8.993 1.00 92.88 160 VAL A N 1
ATOM 1194 C CA . VAL A 1 160 ? -13.734 4.803 8.209 1.00 92.88 160 VAL A CA 1
ATOM 1195 C C . VAL A 1 160 ? -13.008 3.806 9.099 1.00 92.88 160 VAL A C 1
ATOM 1197 O O . VAL A 1 160 ? -12.480 4.186 10.135 1.00 92.88 160 VAL A O 1
ATOM 1200 N N . ASP A 1 161 ? -12.955 2.544 8.690 1.00 94.88 161 ASP A N 1
ATOM 1201 C CA . ASP A 1 161 ? -12.117 1.533 9.328 1.00 94.88 161 ASP A CA 1
ATOM 1202 C C . ASP A 1 161 ? -10.757 1.455 8.624 1.00 94.88 161 ASP A C 1
ATOM 1204 O O . ASP A 1 161 ? -10.684 1.341 7.394 1.00 94.88 161 ASP A O 1
ATOM 1208 N N . LEU A 1 162 ? -9.694 1.458 9.425 1.00 95.12 162 LEU A N 1
ATOM 1209 C CA . LEU A 1 162 ? -8.330 1.119 9.044 1.00 95.12 162 LEU A CA 1
ATOM 1210 C C . LEU A 1 162 ? -8.080 -0.329 9.452 1.00 95.12 162 LEU A C 1
ATOM 1212 O O . LEU A 1 162 ? -8.097 -0.672 10.633 1.00 95.12 162 LEU A O 1
ATOM 1216 N N . ILE A 1 163 ? -7.890 -1.194 8.465 1.00 96.62 163 ILE A N 1
ATOM 1217 C CA . ILE A 1 163 ? -7.843 -2.639 8.659 1.00 96.62 163 ILE A CA 1
ATOM 1218 C C . ILE A 1 163 ? -6.434 -3.128 8.337 1.00 96.62 163 ILE A C 1
ATOM 1220 O O . ILE A 1 163 ? -5.913 -2.886 7.249 1.00 96.62 163 ILE A O 1
ATOM 1224 N N . SER A 1 164 ? -5.833 -3.823 9.293 1.00 96.94 164 SER A N 1
ATOM 1225 C CA . SER A 1 164 ? -4.673 -4.681 9.070 1.00 96.94 164 SER A CA 1
ATOM 1226 C C . SER A 1 164 ? -5.146 -6.018 8.491 1.00 96.94 164 SER A C 1
ATOM 1228 O O . SER A 1 164 ? -6.132 -6.578 8.971 1.00 96.94 164 SER A O 1
ATOM 1230 N N . ASP A 1 165 ? -4.464 -6.546 7.474 1.00 96.31 165 ASP A N 1
ATOM 1231 C CA . ASP A 1 165 ? -4.803 -7.867 6.916 1.00 96.31 165 ASP A CA 1
ATOM 1232 C C . ASP A 1 165 ? -4.364 -9.025 7.835 1.00 96.31 165 ASP A C 1
ATOM 1234 O O . ASP A 1 165 ? -4.859 -10.144 7.695 1.00 96.31 165 ASP A O 1
ATOM 1238 N N . ASN A 1 166 ? -3.482 -8.748 8.800 1.00 96.62 166 ASN A N 1
ATOM 1239 C CA . ASN A 1 166 ? -3.077 -9.673 9.849 1.00 96.62 166 ASN A CA 1
ATOM 1240 C C . ASN A 1 166 ? -4.094 -9.651 11.006 1.00 96.62 166 ASN A C 1
ATOM 1242 O O . ASN A 1 166 ? -4.208 -8.628 11.690 1.00 96.62 166 ASN A O 1
ATOM 1246 N N . PRO A 1 167 ? -4.779 -10.774 11.303 1.00 94.44 167 PRO A N 1
ATOM 1247 C CA . PRO A 1 167 ? -5.790 -10.847 12.360 1.00 94.44 167 PRO A CA 1
ATOM 1248 C C . PRO A 1 167 ? -5.282 -10.549 13.777 1.00 94.44 167 PRO A C 1
ATOM 1250 O O . PRO A 1 167 ? -6.095 -10.292 14.663 1.00 94.44 167 PRO A O 1
ATOM 1253 N N . ALA A 1 168 ? -3.965 -10.587 14.013 1.00 95.88 168 ALA A N 1
ATOM 1254 C CA . ALA A 1 168 ? -3.377 -10.201 15.296 1.00 95.88 168 ALA A CA 1
ATOM 1255 C C . ALA A 1 168 ? -3.554 -8.701 15.611 1.00 95.88 168 ALA A C 1
ATOM 1257 O O . ALA A 1 168 ? -3.405 -8.291 16.762 1.00 95.88 168 ALA A O 1
ATOM 1258 N N . TYR A 1 169 ? -3.894 -7.893 14.604 1.00 94.38 169 TYR A N 1
ATOM 1259 C CA . TYR A 1 169 ? -4.061 -6.451 14.706 1.00 94.38 169 TYR A CA 1
ATOM 1260 C C . TYR A 1 169 ? -5.544 -6.090 14.527 1.00 94.38 169 TYR A C 1
ATOM 1262 O O 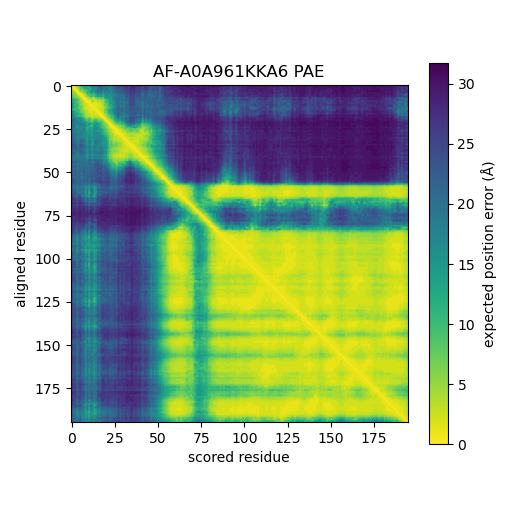. TYR A 1 169 ? -6.083 -6.245 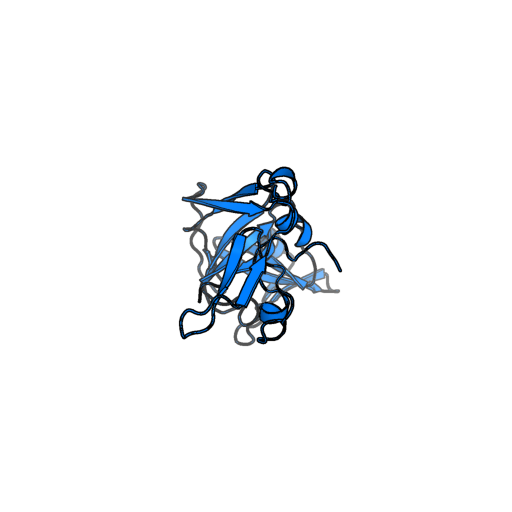13.428 1.00 94.38 169 TYR A O 1
ATOM 1270 N N . PRO A 1 170 ? -6.235 -5.616 15.580 1.00 93.50 170 PRO A N 1
ATOM 1271 C CA . PRO A 1 170 ? -7.644 -5.259 15.475 1.00 93.50 170 PRO A CA 1
ATOM 1272 C C . PRO A 1 170 ? -7.847 -4.031 14.567 1.00 93.50 170 PRO A C 1
ATOM 1274 O O . PRO A 1 170 ? -7.001 -3.135 14.562 1.00 93.50 170 PRO A O 1
ATOM 1277 N N . PRO A 1 171 ? -8.968 -3.950 13.823 1.00 94.25 171 PRO A N 1
ATOM 1278 C CA . PRO A 1 171 ? -9.311 -2.756 13.057 1.00 94.25 171 PRO A CA 1
ATOM 1279 C C . PRO A 1 171 ? -9.465 -1.513 13.935 1.00 94.25 171 PRO A C 1
ATOM 1281 O O . PRO A 1 171 ? -10.035 -1.576 15.025 1.00 94.25 171 PRO A O 1
ATOM 1284 N N . GLU A 1 172 ? -9.037 -0.371 13.408 1.00 93.75 172 GLU A N 1
ATOM 1285 C CA . GLU A 1 172 ? -9.166 0.934 14.054 1.00 93.75 172 GLU A CA 1
ATOM 1286 C C . GLU A 1 172 ? -10.248 1.748 13.336 1.00 93.75 172 GLU A C 1
ATOM 1288 O O . GLU A 1 172 ? -10.166 1.967 12.128 1.00 93.75 172 GLU A O 1
ATOM 1293 N N . THR A 1 173 ? -11.280 2.197 14.055 1.00 94.56 173 THR A N 1
ATOM 1294 C CA . THR A 1 173 ? -12.353 3.017 13.472 1.00 94.56 173 THR A CA 1
ATOM 1295 C C . THR A 1 173 ? -12.086 4.497 13.725 1.00 94.56 173 THR A C 1
ATOM 1297 O O . THR A 1 173 ? -11.998 4.946 14.866 1.00 94.56 173 THR A O 1
ATOM 1300 N N . ILE A 1 174 ? -12.009 5.266 12.644 1.00 90.75 174 ILE A N 1
ATOM 1301 C CA . ILE A 1 174 ? -11.737 6.700 12.643 1.00 90.75 174 ILE A CA 1
ATOM 1302 C C . ILE A 1 174 ? -13.056 7.470 12.607 1.00 90.75 174 ILE A C 1
ATOM 1304 O O . ILE A 1 174 ? -13.854 7.354 11.671 1.00 90.75 174 ILE A O 1
ATOM 1308 N N . GLY A 1 175 ? -13.270 8.259 13.661 1.00 88.62 175 GLY A N 1
ATOM 1309 C CA . GLY A 1 175 ? -14.380 9.199 13.787 1.00 88.62 175 GLY A CA 1
ATOM 1310 C C . GLY A 1 175 ? -14.146 10.529 13.058 1.00 88.62 175 GLY A C 1
ATOM 1311 O O . GLY A 1 175 ? -13.024 10.812 12.630 1.00 88.62 175 GLY A O 1
ATOM 1312 N N . PRO A 1 176 ? -15.177 11.391 12.964 1.00 85.44 176 PRO A N 1
ATOM 1313 C CA . PRO A 1 176 ? -15.090 12.687 12.282 1.00 85.44 176 PRO A CA 1
ATOM 1314 C C . PRO A 1 176 ? -13.963 13.597 12.791 1.00 85.44 176 PRO A C 1
ATOM 1316 O O . PRO A 1 176 ? -13.378 14.347 12.010 1.00 85.44 176 PRO A O 1
ATOM 1319 N N . ASP A 1 177 ? -13.642 13.518 14.084 1.00 85.31 177 ASP A N 1
ATOM 1320 C CA . ASP A 1 177 ? -12.612 14.353 14.709 1.00 85.31 177 ASP A CA 1
ATOM 1321 C C . ASP A 1 177 ? -11.199 13.945 14.273 1.00 85.31 177 ASP A C 1
ATOM 1323 O O . ASP A 1 177 ? -10.396 14.791 13.875 1.00 85.31 177 ASP A O 1
ATOM 1327 N N . MET A 1 178 ? -10.913 12.639 14.268 1.00 83.19 178 MET A N 1
ATOM 1328 C CA . MET A 1 178 ? -9.629 12.091 13.813 1.00 83.19 178 MET A CA 1
ATOM 1329 C C . MET A 1 178 ? -9.490 12.111 12.288 1.00 83.19 178 MET A C 1
ATOM 1331 O O . MET A 1 178 ? -8.375 12.155 11.778 1.00 83.19 178 MET A O 1
ATOM 1335 N N . MET A 1 179 ? -10.601 12.154 11.547 1.00 84.19 179 MET A N 1
ATOM 1336 C CA . MET A 1 179 ? -10.586 12.223 10.084 1.00 84.19 179 MET A CA 1
ATOM 1337 C C . MET A 1 179 ? -9.827 13.453 9.556 1.00 84.19 179 MET A C 1
ATOM 1339 O O . MET A 1 179 ? -9.270 13.409 8.466 1.00 84.19 179 MET A O 1
ATOM 1343 N N . ARG A 1 180 ? -9.751 14.541 10.338 1.00 84.12 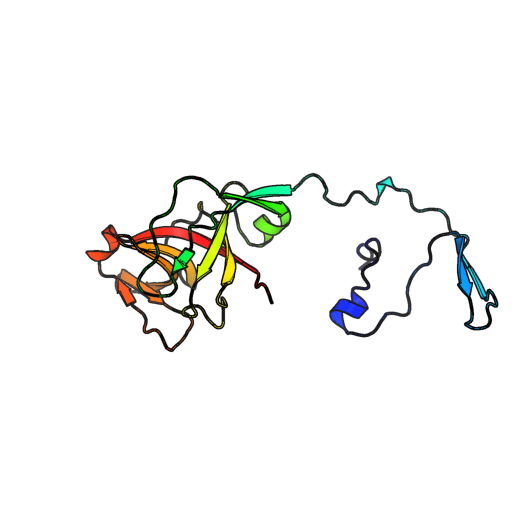180 ARG A N 1
ATOM 1344 C CA . ARG A 1 180 ? -8.971 15.744 9.985 1.00 84.12 180 ARG A CA 1
ATOM 1345 C C . ARG A 1 180 ? -7.457 15.553 10.099 1.00 84.12 180 ARG A C 1
ATOM 1347 O O . ARG A 1 180 ? -6.714 16.334 9.517 1.00 84.12 180 ARG A O 1
ATOM 1354 N N . GLN A 1 181 ? -7.018 14.567 10.876 1.00 83.50 181 GLN A N 1
ATOM 1355 C CA . GLN A 1 181 ? -5.606 14.238 11.086 1.00 83.50 181 GLN A CA 1
ATOM 1356 C C . GLN A 1 181 ? -5.129 13.142 10.129 1.00 83.50 181 GLN A C 1
ATOM 1358 O O . GLN A 1 181 ? -3.929 12.929 9.996 1.00 83.50 181 GLN A O 1
ATOM 1363 N N . LEU A 1 182 ? -6.063 12.452 9.468 1.00 87.12 182 LEU A N 1
ATOM 1364 C CA . LEU A 1 182 ? -5.763 11.413 8.500 1.00 87.12 182 LEU A CA 1
ATOM 1365 C C . LEU A 1 182 ? -5.550 12.032 7.120 1.00 87.12 182 LEU A C 1
ATOM 1367 O O . LEU A 1 182 ? -6.460 12.613 6.528 1.00 87.12 182 LEU A O 1
ATOM 1371 N N . ARG A 1 183 ? -4.358 11.829 6.568 1.00 89.25 183 ARG A N 1
ATOM 1372 C CA . ARG A 1 183 ? -4.032 12.143 5.179 1.00 89.25 183 ARG A CA 1
ATOM 1373 C C . ARG A 1 183 ? -3.751 10.856 4.422 1.00 89.25 183 ARG A C 1
ATOM 1375 O O . ARG A 1 183 ? -2.829 10.124 4.762 1.00 89.25 183 ARG A O 1
ATOM 1382 N N . VAL A 1 184 ? -4.488 10.598 3.348 1.00 90.75 184 VAL A N 1
ATOM 1383 C CA . VAL A 1 184 ? -4.115 9.533 2.411 1.00 90.75 184 VAL A CA 1
ATOM 1384 C C . VAL A 1 184 ? -2.945 10.031 1.564 1.00 90.75 184 VAL A C 1
ATOM 1386 O O . VAL A 1 184 ? -3.007 11.108 0.975 1.00 90.75 184 VAL A O 1
ATOM 1389 N N . VAL A 1 185 ? -1.859 9.263 1.541 1.00 92.12 185 VAL A N 1
ATOM 1390 C CA . VAL A 1 185 ? -0.659 9.562 0.749 1.00 92.12 185 VAL A CA 1
ATOM 1391 C C . VAL A 1 185 ? -0.813 9.031 -0.673 1.00 92.12 185 VAL A C 1
ATOM 1393 O O . VAL A 1 185 ? -0.467 9.723 -1.625 1.00 92.12 185 VAL A O 1
ATOM 1396 N N . GLY A 1 186 ? -1.357 7.823 -0.816 1.00 94.31 186 GLY A N 1
ATOM 1397 C CA . GLY A 1 186 ? -1.611 7.191 -2.106 1.00 94.31 186 GLY A CA 1
ATOM 1398 C C . GLY A 1 186 ? -2.039 5.733 -1.961 1.00 94.31 186 GLY A C 1
ATOM 1399 O O . GLY A 1 186 ? -2.006 5.162 -0.864 1.00 94.31 186 GLY A O 1
ATOM 1400 N N . ARG A 1 187 ? -2.427 5.111 -3.075 1.00 97.56 187 ARG A N 1
ATOM 1401 C CA . ARG A 1 187 ? -2.822 3.697 -3.110 1.00 97.56 187 ARG A CA 1
ATOM 1402 C C . ARG A 1 187 ? -1.611 2.811 -3.379 1.00 97.56 187 ARG A C 1
ATOM 1404 O O . ARG A 1 187 ? -0.839 3.085 -4.291 1.00 97.56 187 ARG A O 1
ATOM 1411 N N . VAL A 1 188 ? -1.482 1.712 -2.640 1.00 97.25 188 VAL A N 1
ATOM 1412 C CA . VAL A 1 188 ? -0.539 0.642 -2.984 1.00 97.25 188 VAL A CA 1
ATOM 1413 C C . VAL A 1 188 ? -1.103 -0.114 -4.186 1.00 97.25 188 VAL A C 1
ATOM 1415 O O . VAL A 1 188 ? -2.158 -0.743 -4.089 1.00 97.25 188 VAL A O 1
ATOM 1418 N N . VAL A 1 189 ? -0.419 -0.023 -5.325 1.00 97.44 189 VAL A N 1
ATOM 1419 C CA . VAL A 1 189 ? -0.855 -0.627 -6.600 1.00 97.44 189 VAL A CA 1
ATOM 1420 C C . VAL A 1 189 ? -0.162 -1.955 -6.882 1.00 97.44 189 VAL A C 1
ATOM 1422 O O . VAL A 1 189 ? -0.702 -2.796 -7.591 1.00 97.44 189 VAL A O 1
ATOM 1425 N N . TYR A 1 190 ? 1.023 -2.158 -6.308 1.00 97.25 190 TYR A N 1
ATOM 1426 C CA . TYR A 1 190 ? 1.809 -3.372 -6.473 1.00 97.25 190 TYR A CA 1
ATOM 1427 C C . TYR A 1 190 ? 2.778 -3.538 -5.302 1.00 97.25 190 TYR A C 1
ATOM 1429 O O . TYR A 1 190 ? 3.185 -2.550 -4.688 1.00 97.25 190 TYR A O 1
ATOM 1437 N N . PHE A 1 191 ? 3.183 -4.774 -5.018 1.00 95.56 191 PHE A N 1
ATOM 1438 C CA . PHE A 1 191 ? 4.282 -5.054 -4.101 1.00 95.56 191 PHE A CA 1
ATOM 1439 C C . PHE A 1 191 ? 5.178 -6.165 -4.649 1.00 95.56 191 PHE A C 1
ATOM 1441 O O . PHE A 1 191 ? 4.711 -7.071 -5.340 1.00 95.56 191 PHE A O 1
ATOM 1448 N N . CYS A 1 192 ? 6.465 -6.120 -4.318 1.00 92.75 192 CYS A N 1
ATOM 1449 C CA . CYS A 1 192 ? 7.372 -7.240 -4.527 1.00 92.75 192 CYS A CA 1
ATOM 1450 C C . CYS A 1 192 ? 8.072 -7.616 -3.225 1.00 92.75 192 CYS A C 1
ATOM 1452 O O . CYS A 1 192 ? 8.438 -6.768 -2.414 1.00 92.75 192 CYS A O 1
ATOM 1454 N N . ARG A 1 193 ? 8.232 -8.922 -3.026 1.00 86.88 193 ARG A N 1
ATOM 1455 C CA . ARG A 1 193 ? 8.904 -9.488 -1.865 1.00 86.88 193 ARG A CA 1
ATOM 1456 C C . ARG A 1 193 ? 10.326 -9.872 -2.251 1.00 86.88 193 ARG A C 1
ATOM 1458 O O . ARG A 1 193 ? 10.519 -10.574 -3.243 1.00 86.88 193 ARG A O 1
ATOM 1465 N N . THR A 1 194 ? 11.285 -9.486 -1.421 1.00 72.94 194 THR A N 1
ATOM 1466 C CA . THR A 1 194 ? 12.634 -10.055 -1.466 1.00 72.94 194 THR A CA 1
ATOM 1467 C C . THR A 1 194 ? 12.632 -11.367 -0.667 1.00 72.94 194 THR A C 1
ATOM 1469 O O . THR A 1 194 ? 12.128 -11.369 0.460 1.00 72.94 194 THR A O 1
ATOM 1472 N N . PRO A 1 195 ? 13.069 -12.494 -1.255 1.00 68.50 195 PRO A N 1
ATOM 1473 C CA . PRO A 1 195 ? 13.097 -13.787 -0.575 1.00 68.50 195 PRO A CA 1
ATOM 1474 C C . PRO A 1 195 ? 14.081 -13.831 0.596 1.00 68.50 195 PRO A C 1
ATOM 1476 O O . PRO A 1 195 ? 15.126 -13.145 0.525 1.00 68.50 195 PRO A O 1
#

Mean predicted aligned error: 14.16 Å

Nearest PDB structures (foldseek):
  2ho0-assembly1_A  TM=7.541E-01  e=2.414E-07  Escherichia coli
  7jvt-assembly1_D  TM=7.412E-01  e=1.242E-04  Lambdavirus lambda
  2fjr-assembly1_A  TM=6.771E-01  e=2.405E-04  Eganvirus ev186
  4n31-assembly1_A  TM=6.386E-01  e=9.166E-02  Streptococcus pyogenes
  4ii1-assembly1_A  TM=4.635E-01  e=5.551E-01  Homo sapiens

Solvent-accessible surface area (backbone atoms only — not comparable to full-atom values): 11243 Å² total; per-residue (Å²): 144,84,85,71,72,86,79,79,55,61,59,53,25,77,75,65,77,45,79,67,91,84,72,87,72,54,56,74,41,66,47,58,48,96,88,64,50,73,77,48,71,37,81,59,81,79,79,63,74,80,79,66,65,65,89,78,79,50,64,42,74,26,45,24,28,77,77,31,36,34,15,39,60,95,77,20,66,73,65,72,101,58,65,77,46,69,48,78,41,48,41,65,62,36,43,75,50,74,37,56,57,96,40,34,34,35,33,37,35,35,54,55,26,32,22,82,84,44,49,52,63,16,41,32,36,29,20,46,79,49,42,66,98,48,74,76,39,44,28,37,32,35,46,83,66,30,31,29,49,31,32,32,38,72,46,97,88,73,38,36,35,42,29,40,67,15,82,92,41,76,67,46,77,43,47,82,78,56,50,77,50,50,42,56,54,11,27,53,56,47,73,48,76,73,132

Foldseek 3Di:
DPQPLPPVDQVCCVVPVDRDPDDDDAQQDFDADPVGHTPDGHHDDHDDCVSPPDVPPQKDWAQEFELFEQEQDPDRAAGDPHRPGTDIDGCVVCVVLVARRVQKHKYAYADDLQPPVAHHRKIFIFRQVAFDADAQFWFFKFAPRHTHTFHWHQDPVRWIWGHRNDPVDDIDIDDPVSVVRITTRGTGSDIGDDD

pLDDT: mean 75.62, std 21.27, range [31.12, 97.56]

Sequence (195 aa):
MAAIIELGVDIFFVLTGKRGEDITPRPGTSVRKQDGTVLKVYEGEPQSEADRNPPGDDLISLPFYQDVAASAGPGAVSPSDHADSVIAFGRSFLRDQGAVPEKCSVIWARGDSMAPTIPDASLLIVDLSQAEIANGCIMVINIGEDLLVKRIRRRLDGLVDLISDNPAYPPETIGPDMMRQLRVVGRVVYFCRTP

Secondary structure (DSSP, 8-state):
--SSSTTS--HHHHHHSS--S---PPTT-EEE-TTS-EEEE--PPPPPGGG---S-S-EEEEEEEEEEEEESSS--PPPPSS-SEEEEEEHHHHHHTT--GGGEEEEEEESSTTTTTS-TTEEEEEETT--S--TT-EEEEEETTEEEEEEEEE-TTS-EEEE-SSTTS--EEEPTTGGGTEEEEEEEEEEEE--

Radius of gyration: 23.84 Å; Cα contacts (8 Å, |Δi|>4): 383; chains: 1; bounding box: 52×55×59 Å